Protein AF-A0A2J8N676-F1 (afdb_monomer_lite)

Structure (mmCIF, N/CA/C/O backbone):
data_AF-A0A2J8N676-F1
#
_entry.id   AF-A0A2J8N676-F1
#
loop_
_atom_site.group_PDB
_atom_site.id
_atom_site.type_symbol
_atom_site.label_atom_id
_atom_site.label_alt_id
_atom_site.label_comp_id
_atom_site.label_asym_id
_atom_site.label_entity_id
_atom_site.label_seq_id
_atom_site.pdbx_PDB_ins_code
_atom_site.Cartn_x
_atom_site.Cartn_y
_atom_site.Cartn_z
_atom_site.occupancy
_atom_site.B_iso_or_equiv
_atom_site.auth_seq_id
_atom_site.auth_comp_id
_atom_site.auth_asym_id
_atom_site.auth_atom_id
_atom_site.pdbx_PDB_model_num
ATOM 1 N N . ALA A 1 1 ? 18.022 -8.386 -17.831 1.00 82.94 1 ALA A N 1
ATOM 2 C CA . ALA A 1 1 ? 16.815 -8.716 -18.619 1.00 82.94 1 ALA A CA 1
ATOM 3 C C . ALA A 1 1 ? 15.717 -7.672 -18.421 1.00 82.94 1 ALA A C 1
ATOM 5 O O . ALA A 1 1 ? 15.439 -6.957 -19.366 1.00 82.94 1 ALA A O 1
ATOM 6 N N . LEU A 1 2 ? 15.169 -7.506 -17.208 1.00 91.88 2 LEU A N 1
ATOM 7 C CA . LEU A 1 2 ? 14.083 -6.546 -16.941 1.00 91.88 2 LEU A CA 1
ATOM 8 C C . LEU A 1 2 ? 14.395 -5.097 -17.361 1.00 91.88 2 LEU A C 1
ATOM 10 O O . LEU A 1 2 ? 13.587 -4.481 -18.038 1.00 91.88 2 LEU A O 1
ATOM 14 N N . ILE A 1 3 ? 15.567 -4.570 -16.994 1.00 91.25 3 ILE A N 1
ATOM 15 C CA . ILE A 1 3 ? 15.961 -3.195 -17.353 1.00 91.25 3 ILE A CA 1
ATOM 16 C C . ILE A 1 3 ? 15.970 -3.001 -18.877 1.00 91.25 3 ILE A C 1
ATOM 18 O O . ILE A 1 3 ? 15.400 -2.029 -19.352 1.00 91.25 3 ILE A O 1
ATOM 22 N N . ARG A 1 4 ? 16.494 -3.979 -19.633 1.00 93.94 4 ARG A N 1
ATOM 23 C CA . ARG A 1 4 ? 16.509 -3.941 -21.105 1.00 93.94 4 ARG A CA 1
ATOM 24 C C . ARG A 1 4 ? 15.099 -3.854 -21.694 1.00 93.94 4 ARG A C 1
ATOM 26 O O . ARG A 1 4 ? 14.859 -3.023 -22.546 1.00 93.94 4 ARG A O 1
ATOM 33 N N . LEU A 1 5 ? 14.137 -4.624 -21.171 1.00 94.56 5 LEU A N 1
ATOM 34 C CA . LEU A 1 5 ? 12.739 -4.534 -21.624 1.00 94.56 5 LEU A CA 1
ATOM 35 C C . LEU A 1 5 ? 12.137 -3.139 -21.409 1.00 94.56 5 LEU A C 1
ATOM 37 O O . LEU A 1 5 ? 11.321 -2.690 -22.206 1.00 94.56 5 LEU A O 1
ATOM 41 N N . ILE A 1 6 ? 12.517 -2.458 -20.327 1.00 93.38 6 ILE A N 1
ATOM 42 C CA . ILE A 1 6 ? 12.057 -1.093 -20.057 1.00 93.38 6 ILE A CA 1
ATOM 43 C C . ILE A 1 6 ? 12.738 -0.103 -21.013 1.00 93.38 6 ILE A C 1
ATOM 45 O O . ILE A 1 6 ? 12.069 0.788 -21.529 1.00 93.38 6 ILE A O 1
ATOM 49 N N . GLU A 1 7 ? 14.039 -0.269 -21.260 1.00 91.81 7 GLU A N 1
ATOM 50 C CA . GLU A 1 7 ? 14.812 0.536 -22.219 1.00 91.81 7 GLU A CA 1
ATOM 51 C C . GLU A 1 7 ? 14.291 0.376 -23.656 1.00 91.81 7 GLU A C 1
ATOM 53 O O . GLU A 1 7 ? 14.204 1.364 -24.380 1.00 91.81 7 GLU A O 1
ATOM 58 N N . ASP A 1 8 ? 13.828 -0.822 -24.020 1.00 94.62 8 ASP A N 1
ATOM 59 C CA . ASP A 1 8 ? 13.195 -1.136 -25.308 1.00 94.62 8 ASP A CA 1
ATOM 60 C C . ASP A 1 8 ? 11.739 -0.620 -25.415 1.00 94.62 8 ASP A C 1
ATOM 62 O O . ASP A 1 8 ? 11.031 -0.929 -26.372 1.00 94.62 8 ASP A O 1
ATOM 66 N N . GLY A 1 9 ? 11.243 0.130 -24.422 1.00 92.56 9 GLY A N 1
ATOM 67 C CA . GLY A 1 9 ? 9.887 0.697 -24.418 1.00 92.56 9 GLY A CA 1
ATOM 68 C C . GLY A 1 9 ? 8.769 -0.293 -24.069 1.00 92.56 9 GLY A C 1
ATOM 69 O O . GLY A 1 9 ? 7.591 0.054 -24.128 1.00 92.56 9 GLY A O 1
ATOM 70 N N . ARG A 1 10 ? 9.107 -1.515 -23.644 1.00 95.62 10 ARG A N 1
ATOM 71 C CA . ARG A 1 10 ? 8.150 -2.595 -23.336 1.00 95.62 10 ARG A CA 1
ATOM 72 C C . ARG A 1 10 ? 7.761 -2.670 -21.859 1.00 95.62 10 ARG A C 1
ATOM 74 O O . ARG A 1 10 ? 7.198 -3.663 -21.398 1.00 95.62 10 ARG A O 1
ATOM 81 N N . GLY A 1 11 ? 8.037 -1.632 -21.073 1.00 95.69 11 GLY A N 1
ATOM 82 C CA . GLY A 1 11 ? 7.776 -1.661 -19.632 1.00 95.69 11 GLY A CA 1
ATOM 83 C C . GLY A 1 11 ? 6.286 -1.760 -19.266 1.00 95.69 11 GLY A C 1
ATOM 84 O O . GLY A 1 11 ? 5.948 -2.368 -18.252 1.00 95.69 11 GLY A O 1
ATOM 85 N N . CYS A 1 12 ? 5.367 -1.271 -20.107 1.00 95.69 12 CYS A N 1
ATOM 86 C CA . CYS A 1 12 ? 3.930 -1.477 -19.890 1.00 95.69 12 CYS A CA 1
ATOM 87 C C . CYS A 1 12 ? 3.515 -2.954 -20.021 1.00 95.69 12 CYS A C 1
ATOM 89 O O . CYS A 1 12 ? 2.699 -3.414 -19.223 1.00 95.69 12 CYS A O 1
ATOM 91 N N . GLU A 1 13 ? 4.098 -3.705 -20.964 1.00 96.75 13 GLU A N 1
ATOM 92 C CA . GLU A 1 13 ? 3.869 -5.154 -21.099 1.00 96.75 13 GLU A CA 1
ATOM 93 C C . GLU A 1 13 ? 4.334 -5.890 -19.841 1.00 96.75 13 GLU A C 1
ATOM 95 O O . GLU A 1 13 ? 3.609 -6.719 -19.299 1.00 96.75 13 GLU A O 1
ATOM 100 N N . VAL A 1 14 ? 5.502 -5.510 -19.310 1.00 97.06 14 VAL A N 1
ATOM 101 C CA . VAL A 1 14 ? 6.016 -6.059 -18.048 1.00 97.06 14 VAL A CA 1
ATOM 102 C C . VAL A 1 14 ? 5.022 -5.848 -16.903 1.00 97.06 14 VAL A C 1
ATOM 104 O O . VAL A 1 14 ? 4.793 -6.761 -16.111 1.00 97.06 14 VAL A O 1
ATOM 107 N N . ILE A 1 15 ? 4.413 -4.661 -16.798 1.00 97.44 15 ILE A N 1
ATOM 108 C CA . ILE A 1 15 ? 3.406 -4.393 -15.761 1.00 97.44 15 ILE A CA 1
ATOM 109 C C . ILE A 1 15 ? 2.154 -5.256 -15.947 1.00 97.44 15 ILE A C 1
ATOM 111 O O . ILE A 1 15 ? 1.609 -5.734 -14.951 1.00 97.44 15 ILE A O 1
ATOM 115 N N . GLN A 1 16 ? 1.700 -5.475 -17.184 1.00 96.69 16 GLN A N 1
ATOM 116 C CA . GLN A 1 16 ? 0.561 -6.362 -17.442 1.00 96.69 16 GLN A CA 1
ATOM 117 C C . GLN A 1 16 ? 0.866 -7.804 -17.035 1.00 96.69 16 GLN A C 1
ATOM 119 O O . GLN A 1 16 ? 0.055 -8.422 -16.347 1.00 96.69 16 GLN A O 1
ATOM 124 N N . GLU A 1 17 ? 2.062 -8.297 -17.352 1.00 96.06 17 GLU A N 1
ATOM 125 C CA . GLU A 1 17 ? 2.491 -9.642 -16.965 1.00 96.06 17 GLU A CA 1
ATOM 126 C C . GLU A 1 17 ? 2.552 -9.793 -15.437 1.00 96.06 17 GLU A C 1
ATOM 128 O O . GLU A 1 17 ? 2.024 -10.749 -14.868 1.00 96.06 17 GLU A O 1
ATOM 133 N N . ILE A 1 18 ? 3.115 -8.793 -14.744 1.00 96.19 18 ILE A N 1
ATOM 134 C CA . ILE A 1 18 ? 3.141 -8.735 -13.275 1.00 96.19 18 ILE A CA 1
ATOM 135 C C . ILE A 1 18 ? 1.721 -8.811 -12.696 1.00 96.19 18 ILE A C 1
ATOM 137 O O . ILE A 1 18 ? 1.490 -9.539 -11.725 1.00 96.19 18 ILE A O 1
ATOM 141 N N . LYS A 1 19 ? 0.766 -8.072 -13.274 1.00 95.75 19 LYS A N 1
ATOM 142 C CA . LYS A 1 19 ? -0.633 -8.080 -12.830 1.00 95.75 19 LYS A CA 1
ATOM 143 C C . LYS A 1 19 ? -1.286 -9.444 -13.036 1.00 95.75 19 LYS A C 1
ATOM 145 O O . LYS A 1 19 ? -1.847 -9.969 -12.074 1.00 95.75 19 LYS A O 1
ATOM 150 N N . SER A 1 20 ? -1.171 -10.019 -14.235 1.00 95.12 20 SER A N 1
ATOM 151 C CA . SER A 1 20 ? -1.709 -11.349 -14.563 1.00 95.12 20 SER A CA 1
ATOM 152 C C . SER A 1 20 ? -1.174 -12.402 -13.589 1.00 95.12 20 SER A C 1
ATOM 154 O O . SER A 1 20 ? -1.954 -13.061 -12.904 1.00 95.12 20 SER A O 1
ATOM 156 N N . PHE A 1 21 ? 0.145 -12.461 -13.380 1.00 93.75 21 PHE A N 1
ATOM 157 C CA . PHE A 1 21 ? 0.756 -13.420 -12.453 1.00 93.75 21 PHE A CA 1
ATOM 158 C C . PHE A 1 21 ? 0.306 -13.231 -11.000 1.00 93.75 21 PHE A C 1
ATOM 160 O O . PHE A 1 21 ? 0.150 -14.212 -10.264 1.00 93.75 21 PHE A O 1
ATOM 167 N N . SER A 1 22 ? 0.093 -11.984 -10.570 1.00 93.06 22 SER A N 1
ATOM 168 C CA . SER A 1 22 ? -0.396 -11.685 -9.222 1.00 93.06 22 SER A CA 1
ATOM 169 C C . SER A 1 22 ? -1.835 -12.148 -9.010 1.00 93.06 22 SER A C 1
ATOM 171 O O . SER A 1 22 ? -2.143 -12.750 -7.975 1.00 93.06 22 SER A O 1
ATOM 173 N N . GLN A 1 23 ? -2.701 -11.888 -9.990 1.00 90.62 23 GLN A N 1
ATOM 174 C CA . GLN A 1 23 ? -4.127 -12.206 -9.939 1.00 90.62 23 GLN A CA 1
ATOM 175 C C . GLN A 1 23 ? -4.377 -13.710 -10.091 1.00 90.62 23 GLN A C 1
ATOM 177 O O . GLN A 1 23 ? -5.135 -14.276 -9.307 1.00 90.62 23 GLN A O 1
ATOM 182 N N . GLU A 1 24 ? -3.678 -14.363 -11.020 1.00 92.44 24 GLU A N 1
ATOM 183 C CA . GLU A 1 24 ? -3.776 -15.807 -11.278 1.00 92.44 24 GLU A CA 1
ATOM 184 C C . GLU A 1 24 ? -3.069 -16.653 -10.206 1.00 92.44 24 GLU A C 1
ATOM 186 O O . GLU A 1 24 ? -3.270 -17.861 -10.134 1.00 92.44 24 GLU A O 1
ATOM 191 N N . GLY A 1 25 ? -2.224 -16.046 -9.363 1.00 87.62 25 GLY A N 1
ATOM 192 C CA . GLY A 1 25 ? -1.529 -16.761 -8.290 1.00 87.62 25 GLY A CA 1
ATOM 193 C C . GLY A 1 25 ? -0.468 -17.749 -8.785 1.00 87.62 25 GLY A C 1
ATOM 194 O O . GLY A 1 25 ? -0.111 -18.676 -8.065 1.00 87.62 25 GLY A O 1
ATOM 195 N N . ARG A 1 26 ? 0.072 -17.541 -9.992 1.00 85.44 26 ARG A N 1
ATOM 196 C CA . ARG A 1 26 ? 1.037 -18.446 -10.653 1.00 85.44 26 ARG A CA 1
ATOM 197 C C . ARG A 1 26 ? 2.436 -18.448 -10.037 1.00 85.44 26 ARG A C 1
ATOM 199 O O . ARG A 1 26 ? 3.293 -19.233 -10.432 1.00 85.44 26 ARG A O 1
ATOM 206 N N . THR A 1 27 ? 2.695 -17.558 -9.084 1.00 85.00 27 THR A N 1
ATOM 207 C CA . THR A 1 27 ? 4.002 -17.405 -8.439 1.00 85.00 27 THR A CA 1
ATOM 208 C C . THR A 1 27 ? 4.059 -18.149 -7.107 1.00 85.00 27 THR A C 1
ATOM 210 O O . THR A 1 27 ? 3.258 -17.870 -6.215 1.00 85.00 27 THR A O 1
ATOM 213 N N . THR A 1 28 ? 5.077 -18.990 -6.915 1.00 87.00 28 THR A N 1
ATOM 214 C CA . THR A 1 28 ? 5.359 -19.657 -5.627 1.00 87.00 28 THR A CA 1
ATOM 215 C C . THR A 1 28 ? 5.795 -18.680 -4.529 1.00 87.00 28 THR A C 1
ATOM 217 O O . THR A 1 28 ? 5.550 -18.920 -3.349 1.00 87.00 28 THR A O 1
ATOM 220 N N . LYS A 1 29 ? 6.422 -17.562 -4.915 1.00 91.00 29 LYS A N 1
ATOM 221 C CA . LYS A 1 29 ? 6.888 -16.476 -4.041 1.00 91.00 29 LYS A CA 1
ATOM 222 C C . LYS A 1 29 ? 6.541 -15.120 -4.647 1.00 91.00 29 LYS A C 1
ATOM 224 O O . LYS A 1 29 ? 6.617 -14.949 -5.861 1.00 91.00 29 LYS A O 1
ATOM 229 N N . GLN A 1 30 ? 6.162 -14.159 -3.809 1.00 93.19 30 GLN A N 1
ATOM 230 C CA . GLN A 1 30 ? 5.696 -12.839 -4.261 1.00 93.19 30 GLN A CA 1
ATOM 231 C C . GLN A 1 30 ? 6.858 -11.848 -4.434 1.00 93.19 30 GLN A C 1
ATOM 233 O O . GLN A 1 30 ? 6.754 -10.883 -5.185 1.00 93.19 30 GLN A O 1
ATOM 238 N N . GLU A 1 31 ? 7.984 -12.083 -3.766 1.00 94.81 31 GLU A N 1
ATOM 239 C CA . GLU A 1 31 ? 9.136 -11.186 -3.709 1.00 94.81 31 GLU A CA 1
ATOM 240 C C . GLU A 1 31 ? 9.712 -10.837 -5.093 1.00 94.81 31 GLU A C 1
ATOM 242 O O . GLU A 1 31 ? 9.909 -9.647 -5.338 1.00 94.81 31 GLU A O 1
ATOM 247 N N . PRO A 1 32 ? 9.917 -11.783 -6.038 1.00 95.19 32 PRO A N 1
ATOM 248 C CA . PRO A 1 32 ? 10.444 -11.443 -7.363 1.00 95.19 32 PRO A CA 1
ATOM 249 C C . PRO A 1 32 ? 9.527 -10.495 -8.145 1.00 95.19 32 PRO A C 1
ATOM 251 O O . PRO A 1 32 ? 9.991 -9.558 -8.793 1.00 95.19 32 PRO A O 1
ATOM 254 N N . MET A 1 33 ? 8.213 -10.702 -8.037 1.00 95.56 33 MET A N 1
ATOM 255 C CA . MET A 1 33 ? 7.201 -9.855 -8.665 1.00 95.56 33 MET A CA 1
ATOM 256 C C . MET A 1 33 ? 7.207 -8.447 -8.055 1.00 95.56 33 MET A C 1
ATOM 258 O O . MET A 1 33 ? 7.205 -7.451 -8.778 1.00 95.56 33 MET A O 1
ATOM 262 N N . LEU A 1 34 ? 7.262 -8.351 -6.724 1.00 97.19 34 LEU A N 1
ATOM 263 C CA . LEU A 1 34 ? 7.308 -7.069 -6.014 1.00 97.19 34 LEU A CA 1
ATOM 264 C C . LEU A 1 34 ? 8.606 -6.305 -6.298 1.00 97.19 34 LEU A C 1
ATOM 266 O O . LEU A 1 34 ? 8.580 -5.079 -6.417 1.00 97.19 34 LEU A O 1
ATOM 270 N N . PHE A 1 35 ? 9.725 -7.014 -6.454 1.00 96.62 35 PHE A N 1
ATOM 271 C CA . PHE A 1 35 ? 11.000 -6.433 -6.862 1.00 96.62 35 PHE A CA 1
ATOM 272 C C . PHE A 1 35 ? 10.936 -5.879 -8.292 1.00 96.62 35 PHE A C 1
ATOM 274 O O . PHE A 1 35 ? 11.323 -4.734 -8.530 1.00 96.62 35 PHE A O 1
ATOM 281 N N . ALA A 1 36 ? 10.367 -6.639 -9.235 1.00 96.75 36 ALA A N 1
ATOM 282 C CA . ALA A 1 36 ? 10.169 -6.178 -10.608 1.00 96.75 36 ALA A CA 1
ATOM 283 C C . ALA A 1 36 ? 9.264 -4.934 -10.671 1.00 96.75 36 ALA A C 1
ATOM 285 O O . ALA A 1 36 ? 9.599 -3.953 -11.342 1.00 96.75 36 ALA A O 1
ATOM 286 N N . LEU A 1 37 ? 8.169 -4.921 -9.902 1.00 97.31 37 LEU A N 1
ATOM 287 C CA . LEU A 1 37 ? 7.292 -3.756 -9.768 1.00 97.31 37 LEU A CA 1
ATOM 288 C C . LEU A 1 37 ? 8.041 -2.544 -9.182 1.00 97.31 37 LEU A C 1
ATOM 290 O O . LEU A 1 37 ? 7.854 -1.413 -9.637 1.00 97.31 37 LEU A O 1
ATOM 294 N N . ALA A 1 38 ? 8.919 -2.761 -8.196 1.00 96.62 38 ALA A N 1
ATOM 295 C CA . ALA A 1 38 ? 9.730 -1.705 -7.591 1.00 96.62 38 ALA A CA 1
ATOM 296 C C . ALA A 1 38 ? 10.703 -1.069 -8.596 1.00 96.62 38 ALA A C 1
ATOM 298 O O . ALA A 1 38 ? 10.812 0.163 -8.612 1.00 96.62 38 ALA A O 1
ATOM 299 N N . ILE A 1 39 ? 11.335 -1.867 -9.464 1.00 95.50 39 ILE A N 1
ATOM 300 C CA . ILE A 1 39 ? 12.180 -1.379 -10.568 1.00 95.50 39 ILE A CA 1
ATOM 301 C C . ILE A 1 39 ? 11.348 -0.548 -11.551 1.00 95.50 39 ILE A C 1
ATOM 303 O O . ILE A 1 39 ? 11.690 0.602 -11.827 1.00 95.50 39 ILE A O 1
ATOM 307 N N . CYS A 1 40 ? 10.209 -1.075 -12.012 1.00 95.94 40 CYS A N 1
ATOM 308 C CA . CYS A 1 40 ? 9.332 -0.371 -12.955 1.00 95.94 40 CYS A CA 1
ATOM 309 C C . CYS A 1 40 ? 8.792 0.950 -12.378 1.00 95.94 40 CYS A C 1
ATOM 311 O O . CYS A 1 40 ? 8.626 1.935 -13.087 1.00 95.94 40 CYS A O 1
ATOM 313 N N . SER A 1 41 ? 8.571 1.030 -11.064 1.00 95.06 41 SER A N 1
ATOM 314 C CA . SER A 1 41 ? 8.139 2.277 -10.412 1.00 95.06 41 SER A CA 1
ATOM 315 C C . SER A 1 41 ? 9.243 3.347 -10.290 1.00 95.06 41 SER A C 1
ATOM 317 O O . SER A 1 41 ? 8.967 4.468 -9.853 1.00 95.06 41 SER A O 1
ATOM 319 N N . GLN A 1 42 ? 10.495 3.009 -10.616 1.00 91.56 42 GLN A N 1
ATOM 320 C CA . GLN A 1 42 ? 11.680 3.871 -10.491 1.00 91.56 42 GLN A CA 1
ATOM 321 C C . GLN A 1 42 ? 12.395 4.121 -11.824 1.00 91.56 42 GLN A C 1
ATOM 323 O O . GLN A 1 42 ? 13.375 4.860 -11.848 1.00 91.56 42 GLN A O 1
ATOM 328 N N . CYS A 1 43 ? 11.903 3.566 -12.934 1.00 90.50 43 CYS A N 1
ATOM 329 C CA . CYS A 1 43 ? 12.508 3.762 -14.248 1.00 90.50 43 CYS A CA 1
ATOM 330 C C . CYS A 1 43 ? 12.362 5.201 -14.768 1.00 90.50 43 CYS A C 1
ATOM 332 O O . CYS A 1 43 ? 11.584 6.004 -14.246 1.00 90.50 43 CYS A O 1
ATOM 334 N N . SER A 1 44 ? 13.116 5.542 -15.810 1.00 88.62 44 SER A N 1
ATOM 335 C CA . SER A 1 44 ? 13.026 6.833 -16.500 1.00 88.62 44 SER A CA 1
ATOM 336 C C . SER A 1 44 ? 11.716 6.982 -17.279 1.00 88.62 44 SER A C 1
ATOM 338 O O . SER A 1 44 ? 11.117 8.055 -17.234 1.00 88.62 44 SER A O 1
ATOM 340 N N . ASP A 1 45 ? 11.233 5.906 -17.909 1.00 92.12 45 ASP A N 1
ATOM 341 C CA . ASP A 1 45 ? 9.992 5.924 -18.685 1.00 92.12 45 ASP A CA 1
ATOM 342 C C . ASP A 1 45 ? 8.766 6.265 -17.818 1.00 92.12 45 ASP A C 1
ATOM 344 O O . ASP A 1 45 ? 8.455 5.614 -16.814 1.00 92.12 45 ASP A O 1
ATOM 348 N N . ILE A 1 46 ? 8.060 7.321 -18.225 1.00 93.38 46 ILE A N 1
ATOM 349 C CA . ILE A 1 46 ? 6.902 7.867 -17.520 1.00 93.38 46 ILE A CA 1
ATOM 350 C C . ILE A 1 46 ? 5.709 6.920 -17.642 1.00 93.38 46 ILE A C 1
ATOM 352 O O . ILE A 1 46 ? 4.984 6.745 -16.659 1.00 93.38 46 ILE A O 1
ATOM 356 N N . SER A 1 47 ? 5.513 6.301 -18.811 1.00 95.44 47 SER A N 1
ATOM 357 C CA . SER A 1 47 ? 4.351 5.445 -19.066 1.00 95.44 47 SER A CA 1
ATOM 358 C C . SER A 1 47 ? 4.386 4.201 -18.171 1.00 95.44 47 SER A C 1
ATOM 360 O O . SER A 1 47 ? 3.448 3.954 -17.406 1.00 95.44 47 SER A O 1
ATOM 362 N N . THR A 1 48 ? 5.536 3.524 -18.129 1.00 96.12 48 THR A N 1
ATOM 363 C CA . THR A 1 48 ? 5.803 2.381 -17.249 1.00 96.12 48 THR A CA 1
ATOM 364 C C . THR A 1 48 ? 5.685 2.763 -15.781 1.00 96.12 48 THR A C 1
ATOM 366 O O . THR A 1 48 ? 5.023 2.066 -15.013 1.00 96.12 48 THR A O 1
ATOM 369 N N . LYS A 1 49 ? 6.251 3.905 -15.370 1.00 95.00 49 LYS A N 1
ATOM 370 C CA . LYS A 1 49 ? 6.168 4.374 -13.980 1.00 95.00 49 LYS A CA 1
ATOM 371 C C . LYS A 1 49 ? 4.723 4.612 -13.539 1.00 95.00 49 LYS A C 1
ATOM 373 O O . LYS A 1 49 ? 4.341 4.215 -12.437 1.00 95.00 49 LYS A O 1
ATOM 378 N N . GLN A 1 50 ? 3.912 5.253 -14.379 1.00 95.44 50 GLN A N 1
ATOM 379 C CA . GLN A 1 50 ? 2.494 5.482 -14.093 1.00 95.44 50 GLN A CA 1
ATOM 380 C C . GLN A 1 50 ? 1.714 4.166 -14.023 1.00 95.44 50 GLN A C 1
ATOM 382 O O . GLN A 1 50 ? 0.921 3.985 -13.096 1.00 95.44 50 GLN A O 1
ATOM 387 N N . ALA A 1 51 ? 1.957 3.242 -14.958 1.00 96.94 51 ALA A N 1
ATOM 388 C CA . ALA A 1 51 ? 1.345 1.916 -14.953 1.00 96.94 51 ALA A CA 1
ATOM 389 C C . ALA A 1 51 ? 1.722 1.126 -13.688 1.00 96.94 51 ALA A C 1
ATOM 391 O O . ALA A 1 51 ? 0.847 0.566 -13.029 1.00 96.94 51 ALA A O 1
ATOM 392 N N . ALA A 1 52 ? 2.996 1.166 -13.288 1.00 97.25 52 ALA A N 1
ATOM 393 C CA . ALA A 1 52 ? 3.494 0.515 -12.082 1.00 97.25 52 ALA A CA 1
ATOM 394 C C . ALA A 1 52 ? 2.776 1.021 -10.825 1.00 97.25 52 ALA A C 1
ATOM 396 O O . ALA A 1 52 ? 2.318 0.220 -10.016 1.00 97.25 52 ALA A O 1
ATOM 397 N N . PHE A 1 53 ? 2.631 2.343 -10.665 1.00 96.94 53 PHE A N 1
ATOM 398 C CA . PHE A 1 53 ? 1.939 2.908 -9.503 1.00 96.94 53 PHE A CA 1
ATOM 399 C C . PHE A 1 53 ? 0.442 2.593 -9.482 1.00 96.94 53 PHE A C 1
ATOM 401 O O . PHE A 1 53 ? -0.091 2.346 -8.403 1.00 96.94 53 PHE A O 1
ATOM 408 N N . LYS A 1 54 ? -0.224 2.550 -10.643 1.00 95.81 54 LYS A N 1
ATOM 409 C CA . LYS A 1 54 ? -1.628 2.116 -10.741 1.00 95.81 54 LYS A CA 1
ATOM 410 C C . LYS A 1 54 ? -1.801 0.647 -10.347 1.00 95.81 54 LYS A C 1
ATOM 412 O O . LYS A 1 54 ? -2.764 0.311 -9.676 1.00 95.81 54 LYS A O 1
ATOM 417 N N . ALA A 1 55 ? -0.842 -0.210 -10.694 1.00 96.69 55 ALA A N 1
ATOM 418 C CA . ALA A 1 55 ? -0.884 -1.634 -10.369 1.00 96.69 55 ALA A CA 1
ATOM 419 C C . ALA A 1 55 ? -0.635 -1.947 -8.878 1.00 96.69 55 ALA A C 1
ATOM 421 O O . ALA A 1 55 ? -0.841 -3.085 -8.457 1.00 96.69 55 ALA A O 1
ATOM 422 N N . VAL A 1 56 ? -0.192 -0.979 -8.060 1.00 96.62 56 VAL A N 1
ATOM 423 C CA . VAL A 1 56 ? 0.173 -1.226 -6.651 1.00 96.62 56 VAL A CA 1
ATOM 424 C C . VAL A 1 56 ? -0.994 -1.792 -5.844 1.00 96.62 56 VAL A C 1
ATOM 426 O O . VAL A 1 56 ? -0.780 -2.741 -5.093 1.00 96.62 56 VAL A O 1
ATOM 429 N N . SER A 1 57 ? -2.212 -1.257 -5.971 1.00 93.19 57 SER A N 1
ATOM 430 C CA . SER A 1 57 ? -3.360 -1.741 -5.187 1.00 93.19 57 SER A CA 1
ATOM 431 C C . SER A 1 57 ? -3.818 -3.142 -5.585 1.00 93.19 57 SER A C 1
ATOM 433 O O . SER A 1 57 ? -4.226 -3.923 -4.720 1.00 93.19 57 SER A O 1
ATOM 435 N N . GLU A 1 58 ? -3.664 -3.487 -6.862 1.00 93.44 58 GLU A N 1
ATOM 436 C CA . GLU A 1 58 ? -3.989 -4.802 -7.414 1.00 93.44 58 GLU A CA 1
ATOM 437 C C . GLU A 1 58 ? -2.949 -5.861 -7.012 1.00 93.44 58 GLU A C 1
ATOM 439 O O . GLU A 1 58 ? -3.305 -6.958 -6.582 1.00 93.44 58 GLU A O 1
ATOM 444 N N . VAL A 1 59 ? -1.658 -5.523 -7.092 1.00 96.00 59 VAL A N 1
ATOM 445 C CA . VAL A 1 59 ? -0.548 -6.449 -6.814 1.00 96.00 59 VAL A CA 1
ATOM 446 C C . VAL A 1 59 ? -0.295 -6.600 -5.308 1.00 96.00 59 VAL A C 1
ATOM 448 O O . VAL A 1 59 ? -0.153 -7.708 -4.772 1.00 96.00 59 VAL A O 1
ATOM 451 N N . CYS A 1 60 ? -0.272 -5.489 -4.569 1.00 96.38 60 CYS A N 1
ATOM 452 C CA . CYS A 1 60 ? -0.004 -5.487 -3.132 1.00 96.38 60 CYS A CA 1
ATOM 453 C C . CYS A 1 60 ? -1.274 -5.801 -2.329 1.00 96.38 60 CYS A C 1
ATOM 455 O O . CYS A 1 60 ? -1.768 -4.975 -1.575 1.00 96.38 60 CYS A O 1
ATOM 457 N N . ARG A 1 61 ? -1.828 -7.007 -2.455 1.00 93.69 61 ARG A N 1
ATOM 458 C CA . ARG A 1 61 ? -3.123 -7.373 -1.842 1.00 93.69 61 ARG A CA 1
ATOM 459 C C . ARG A 1 61 ? -3.172 -7.229 -0.311 1.00 93.69 61 ARG A C 1
ATOM 461 O O . ARG A 1 61 ? -4.201 -6.814 0.226 1.00 93.69 61 ARG A O 1
ATOM 468 N N . ILE A 1 62 ? -2.064 -7.538 0.371 1.00 94.94 62 ILE A N 1
ATOM 469 C CA . ILE A 1 62 ? -1.921 -7.529 1.838 1.00 94.94 62 ILE A CA 1
ATOM 470 C C . ILE A 1 62 ? -0.780 -6.602 2.302 1.00 94.94 62 ILE A C 1
ATOM 472 O O . ILE A 1 62 ? 0.122 -6.316 1.508 1.00 94.94 62 ILE A O 1
ATOM 476 N N . PRO A 1 63 ? -0.745 -6.189 3.589 1.00 96.69 63 PRO A N 1
ATOM 477 C CA . PRO A 1 63 ? 0.307 -5.314 4.114 1.00 96.69 63 PRO A CA 1
ATOM 478 C C . PRO A 1 63 ? 1.729 -5.828 3.889 1.00 96.69 63 PRO A C 1
ATOM 480 O O . PRO A 1 63 ? 2.604 -5.047 3.537 1.00 96.69 63 PRO A O 1
ATOM 483 N N . THR A 1 64 ? 1.970 -7.139 4.014 1.00 96.50 64 THR A N 1
ATOM 484 C CA . THR A 1 64 ? 3.298 -7.729 3.772 1.00 96.50 64 THR A CA 1
ATOM 485 C C . THR A 1 64 ? 3.825 -7.413 2.372 1.00 96.50 64 THR A C 1
ATOM 487 O O . THR A 1 64 ? 5.000 -7.084 2.230 1.00 96.50 64 THR A O 1
ATOM 490 N N . HIS A 1 65 ? 2.971 -7.461 1.343 1.00 96.94 65 HIS A N 1
ATOM 491 C CA . HIS A 1 65 ? 3.381 -7.151 -0.029 1.00 96.94 65 HIS A CA 1
ATOM 492 C C . HIS A 1 65 ? 3.728 -5.672 -0.166 1.00 96.94 65 HIS A C 1
ATOM 494 O O . HIS A 1 65 ? 4.769 -5.335 -0.723 1.00 96.94 65 HIS A O 1
ATOM 500 N N . LEU A 1 66 ? 2.891 -4.799 0.407 1.00 97.38 66 LEU A N 1
ATOM 501 C CA . LEU A 1 66 ? 3.129 -3.361 0.404 1.00 97.38 66 LEU A CA 1
ATOM 502 C C . LEU A 1 66 ? 4.451 -3.024 1.106 1.00 97.38 66 LEU A C 1
ATOM 504 O O . LEU A 1 66 ? 5.287 -2.339 0.531 1.00 97.38 66 LEU A O 1
ATOM 508 N N . PHE A 1 67 ? 4.684 -3.549 2.311 1.00 98.06 67 PHE A N 1
ATOM 509 C CA . PHE A 1 67 ? 5.928 -3.335 3.054 1.00 98.06 67 PHE A CA 1
ATOM 510 C C . PHE A 1 67 ? 7.155 -3.857 2.302 1.00 98.06 67 PHE A C 1
ATOM 512 O O . PHE A 1 67 ? 8.176 -3.178 2.249 1.00 98.06 67 PHE A O 1
ATOM 519 N N . THR A 1 68 ? 7.045 -5.023 1.664 1.00 97.88 68 THR A N 1
ATOM 520 C CA . THR A 1 68 ? 8.121 -5.594 0.842 1.00 97.88 68 THR A CA 1
ATOM 521 C C . THR A 1 68 ? 8.419 -4.728 -0.381 1.00 97.88 68 THR A C 1
ATOM 523 O O . THR A 1 68 ? 9.579 -4.443 -0.662 1.00 97.88 68 THR A O 1
ATOM 526 N N . PHE A 1 69 ? 7.389 -4.234 -1.070 1.00 97.62 69 PHE A N 1
ATOM 527 C CA . PHE A 1 69 ? 7.542 -3.299 -2.185 1.00 97.62 69 PHE A CA 1
ATOM 528 C C . PHE A 1 69 ? 8.239 -2.002 -1.754 1.00 97.62 69 PHE A C 1
ATOM 530 O O . PHE A 1 69 ? 9.171 -1.556 -2.421 1.00 97.62 69 PHE A O 1
ATOM 537 N N . ILE A 1 70 ? 7.840 -1.411 -0.621 1.00 97.19 70 ILE A N 1
ATOM 538 C CA . ILE A 1 70 ? 8.503 -0.212 -0.085 1.00 97.19 70 ILE A CA 1
ATOM 539 C C . ILE A 1 70 ? 9.960 -0.506 0.285 1.00 97.19 70 ILE A C 1
ATOM 541 O O . ILE A 1 70 ? 10.833 0.310 -0.015 1.00 97.19 70 ILE A O 1
ATOM 545 N N . GLN A 1 71 ? 10.237 -1.671 0.873 1.00 96.94 71 GLN A N 1
ATOM 546 C CA . GLN A 1 71 ? 11.598 -2.088 1.193 1.00 96.94 71 GLN A CA 1
ATOM 547 C C . GLN A 1 71 ? 12.461 -2.207 -0.071 1.00 96.94 71 GLN A C 1
ATOM 549 O O . GLN A 1 71 ? 13.510 -1.575 -0.138 1.00 96.94 71 GLN A O 1
ATOM 554 N N . PHE A 1 72 ? 11.983 -2.873 -1.125 1.00 96.62 72 PHE A N 1
ATOM 555 C CA . PHE A 1 72 ? 12.719 -2.937 -2.392 1.00 96.62 72 PHE A CA 1
ATOM 556 C C . PHE A 1 72 ? 12.947 -1.565 -3.023 1.00 96.62 72 PHE A C 1
ATOM 558 O O . PHE A 1 72 ? 14.019 -1.303 -3.562 1.00 96.62 72 PHE A O 1
ATOM 565 N N . LYS A 1 73 ? 11.977 -0.648 -2.931 1.00 95.00 73 LYS A N 1
ATOM 566 C CA . LYS A 1 73 ? 12.188 0.732 -3.389 1.00 95.00 73 LYS A CA 1
ATOM 567 C C . LYS A 1 73 ? 13.280 1.448 -2.598 1.00 95.00 73 LYS A C 1
ATOM 569 O O . LYS A 1 73 ? 14.039 2.210 -3.189 1.00 95.00 73 LYS A O 1
ATOM 574 N N . LYS A 1 74 ? 13.364 1.211 -1.287 1.00 93.94 74 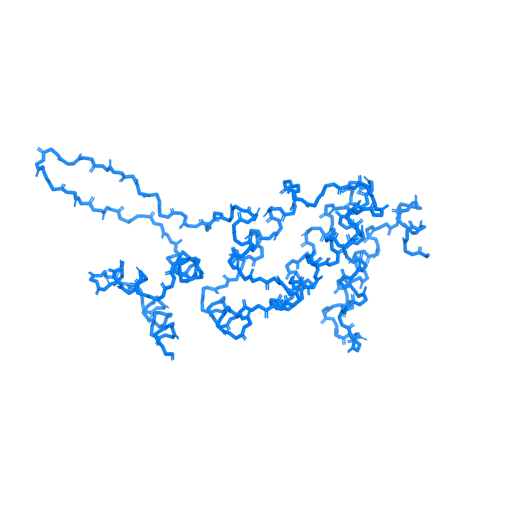LYS A N 1
ATOM 575 C CA . LYS A 1 74 ? 14.431 1.758 -0.440 1.00 93.94 74 LYS A CA 1
ATOM 576 C C . LYS A 1 74 ? 15.793 1.223 -0.870 1.00 93.94 74 LYS A C 1
ATOM 578 O O . LYS A 1 74 ? 16.704 2.026 -1.041 1.00 93.94 74 LYS A O 1
ATOM 583 N N . ASP A 1 75 ? 15.898 -0.080 -1.100 1.00 93.56 75 ASP A N 1
ATOM 584 C CA . ASP A 1 75 ? 17.159 -0.735 -1.466 1.00 93.56 75 ASP A CA 1
ATOM 585 C C . ASP A 1 75 ? 17.638 -0.318 -2.867 1.00 93.56 75 ASP A C 1
ATOM 587 O O . ASP A 1 75 ? 18.825 -0.116 -3.105 1.00 93.56 75 ASP A O 1
ATOM 591 N N . LEU A 1 76 ? 16.706 -0.088 -3.794 1.00 92.06 76 LEU A N 1
ATOM 592 C CA . LEU A 1 76 ? 17.015 0.360 -5.155 1.00 92.06 76 LEU A CA 1
ATOM 593 C C . LEU A 1 76 ? 17.409 1.842 -5.250 1.00 92.06 76 LEU A C 1
ATOM 595 O O . LEU A 1 76 ? 18.008 2.238 -6.252 1.00 92.06 76 LEU A O 1
ATOM 599 N N . LYS A 1 77 ? 17.108 2.655 -4.229 1.00 89.94 77 LYS A N 1
ATOM 600 C CA . LYS A 1 77 ? 17.298 4.115 -4.231 1.00 89.94 77 LYS A CA 1
ATOM 601 C C . LYS A 1 77 ? 18.719 4.530 -4.630 1.00 89.94 77 LYS A C 1
ATOM 603 O O . LYS A 1 77 ? 18.883 5.434 -5.448 1.00 89.94 77 LYS A O 1
ATOM 608 N N . GLU A 1 78 ? 19.729 3.882 -4.049 1.00 87.06 78 GLU A N 1
ATOM 609 C CA . GLU A 1 78 ? 21.144 4.192 -4.295 1.00 87.06 78 GLU A CA 1
ATOM 610 C C . GLU A 1 78 ? 21.568 3.763 -5.701 1.00 87.06 78 GLU A C 1
ATOM 612 O O . GLU A 1 78 ? 22.100 4.572 -6.461 1.00 87.06 78 GLU A O 1
ATOM 617 N N . SER A 1 79 ? 21.244 2.524 -6.083 1.00 86.94 79 SER A N 1
ATOM 618 C CA . SER A 1 79 ? 21.607 1.961 -7.390 1.00 86.94 79 SER A CA 1
ATOM 619 C C . SER A 1 79 ? 20.983 2.716 -8.572 1.00 86.94 79 SER A C 1
ATOM 621 O O . SER A 1 79 ? 21.657 2.982 -9.563 1.00 86.94 79 SER A O 1
ATOM 623 N N . MET A 1 80 ? 19.712 3.117 -8.455 1.00 86.50 80 MET A N 1
ATOM 624 C CA . MET A 1 80 ? 18.969 3.815 -9.509 1.00 86.50 80 MET A CA 1
ATOM 625 C C . MET A 1 80 ? 19.099 5.343 -9.420 1.00 86.50 80 MET A C 1
ATOM 627 O O . MET A 1 80 ? 18.489 6.048 -10.223 1.00 86.50 80 MET A O 1
ATOM 631 N N . LYS A 1 81 ? 19.854 5.864 -8.437 1.00 84.62 81 LYS A N 1
ATOM 632 C CA . LYS A 1 81 ? 20.080 7.301 -8.188 1.00 84.62 81 LYS A CA 1
ATOM 633 C C . LYS A 1 81 ? 18.792 8.135 -8.239 1.00 84.62 81 LYS A C 1
ATOM 635 O O . LYS A 1 81 ? 18.764 9.230 -8.798 1.00 84.62 81 LYS A O 1
ATOM 640 N N . CYS A 1 82 ? 17.707 7.620 -7.660 1.00 81.75 82 CYS A N 1
ATOM 641 C CA . CYS A 1 82 ? 16.393 8.258 -7.710 1.00 81.75 82 CYS A CA 1
ATOM 642 C C . CYS A 1 82 ? 15.791 8.450 -6.311 1.00 81.75 82 CYS A C 1
ATOM 644 O O . CYS A 1 82 ? 16.096 7.735 -5.359 1.00 81.75 82 CYS A O 1
ATOM 646 N N . GLY A 1 83 ? 14.942 9.469 -6.157 1.00 82.00 83 GLY A N 1
ATOM 647 C CA . GLY A 1 83 ? 14.249 9.731 -4.897 1.00 82.00 83 GLY A CA 1
ATOM 648 C C . GLY A 1 83 ? 13.126 8.721 -4.636 1.00 82.00 83 GLY A C 1
ATOM 649 O O . GLY A 1 83 ? 12.341 8.414 -5.529 1.00 82.00 83 GLY A O 1
ATOM 650 N N . MET A 1 84 ? 12.989 8.258 -3.389 1.00 82.88 84 MET A N 1
ATOM 651 C CA . MET A 1 84 ? 11.944 7.293 -3.017 1.00 82.88 84 MET A CA 1
ATOM 652 C C . MET A 1 84 ? 10.562 7.949 -2.834 1.00 82.88 84 MET A C 1
ATOM 654 O O . MET A 1 84 ? 9.577 7.497 -3.413 1.00 82.88 84 MET A O 1
ATOM 658 N N . TRP A 1 85 ? 10.472 9.040 -2.062 1.00 90.38 85 TRP A N 1
ATOM 659 C CA . TRP A 1 85 ? 9.205 9.656 -1.621 1.00 90.38 85 TRP A CA 1
ATOM 660 C C . TRP A 1 85 ? 8.676 10.758 -2.556 1.00 90.38 85 TRP A C 1
ATOM 662 O O . TRP A 1 85 ? 8.358 11.873 -2.141 1.00 90.38 85 TRP A O 1
ATOM 672 N N . GLY A 1 86 ? 8.553 10.441 -3.846 1.00 91.25 86 GLY A N 1
ATOM 673 C CA . GLY A 1 86 ? 7.920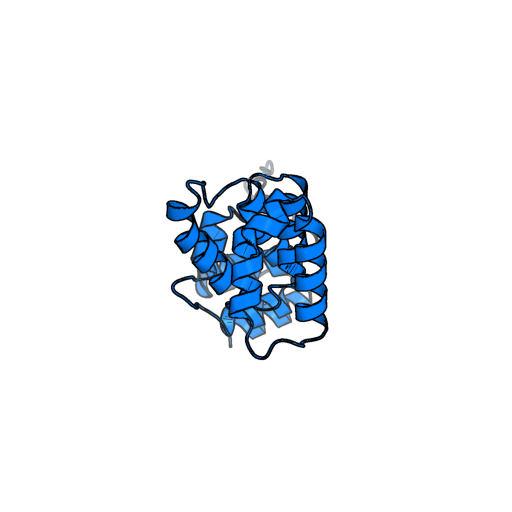 11.326 -4.830 1.00 91.25 86 GLY A CA 1
ATOM 674 C C . GLY A 1 86 ? 6.399 11.461 -4.647 1.00 91.25 86 GLY A C 1
ATOM 675 O O . GLY A 1 86 ? 5.766 10.707 -3.906 1.00 91.25 86 GLY A O 1
ATOM 676 N N . ARG A 1 87 ? 5.776 12.410 -5.366 1.00 92.56 87 ARG A N 1
ATOM 677 C CA . ARG A 1 87 ? 4.307 12.603 -5.363 1.00 92.56 87 ARG A CA 1
ATOM 678 C C . ARG A 1 87 ? 3.556 11.321 -5.754 1.00 92.56 87 ARG A C 1
ATOM 680 O O . ARG A 1 87 ? 2.549 11.001 -5.133 1.00 92.56 87 ARG A O 1
ATOM 687 N N . ALA A 1 88 ? 4.077 10.578 -6.731 1.00 93.50 88 ALA A N 1
ATOM 688 C CA . ALA A 1 88 ? 3.462 9.347 -7.219 1.00 93.50 88 ALA A CA 1
ATOM 689 C C . ALA A 1 88 ? 3.434 8.229 -6.160 1.00 93.50 88 ALA A C 1
ATOM 691 O O . ALA A 1 88 ? 2.386 7.625 -5.960 1.00 93.50 88 ALA A O 1
ATOM 692 N N . LEU A 1 89 ? 4.531 8.012 -5.419 1.00 95.56 89 LEU A N 1
ATOM 693 C CA . LEU A 1 89 ? 4.557 7.006 -4.349 1.00 95.56 89 LEU A CA 1
ATOM 694 C C . LEU A 1 89 ? 3.601 7.373 -3.210 1.00 95.56 89 LEU A C 1
ATOM 696 O O . LEU A 1 89 ? 2.847 6.524 -2.742 1.00 95.56 89 LEU A O 1
ATOM 700 N N . ARG A 1 90 ? 3.611 8.643 -2.785 1.00 95.50 90 ARG A N 1
ATOM 701 C CA . ARG A 1 90 ? 2.699 9.129 -1.740 1.00 95.50 90 ARG A CA 1
ATOM 702 C C . ARG A 1 90 ? 1.240 8.903 -2.129 1.00 95.50 90 ARG A C 1
ATOM 704 O O . ARG A 1 90 ? 0.483 8.371 -1.324 1.00 95.50 90 ARG A O 1
ATOM 711 N N . LYS A 1 91 ? 0.884 9.217 -3.380 1.00 94.69 91 LYS A N 1
ATOM 712 C CA . LYS A 1 91 ? -0.448 8.953 -3.929 1.00 94.69 91 LYS A CA 1
ATOM 713 C C . LYS A 1 91 ? -0.777 7.458 -3.963 1.00 94.69 91 LYS A C 1
ATOM 715 O O . LYS A 1 91 ? -1.814 7.084 -3.441 1.00 94.69 91 LYS A O 1
ATOM 720 N N . ALA A 1 92 ? 0.105 6.609 -4.488 1.00 95.88 92 ALA A N 1
ATOM 721 C CA . ALA A 1 92 ? -0.153 5.169 -4.585 1.00 95.88 92 ALA A CA 1
ATOM 722 C C . ALA A 1 92 ? -0.366 4.507 -3.211 1.00 95.88 92 ALA A C 1
ATOM 724 O O . ALA A 1 92 ? -1.261 3.683 -3.051 1.00 95.88 92 ALA A O 1
ATOM 725 N N . ILE A 1 93 ? 0.417 4.894 -2.196 1.00 96.00 93 ILE A N 1
ATOM 726 C CA . ILE A 1 93 ? 0.214 4.408 -0.823 1.00 96.00 93 ILE A CA 1
ATOM 727 C C . ILE A 1 93 ? -1.101 4.946 -0.255 1.00 96.00 93 ILE A C 1
ATOM 729 O O . ILE A 1 93 ? -1.831 4.201 0.393 1.00 96.00 93 ILE A O 1
ATOM 733 N N . ALA A 1 94 ? -1.413 6.224 -0.487 1.00 93.50 94 ALA A N 1
ATOM 734 C CA . ALA A 1 94 ? -2.656 6.811 -0.008 1.00 93.50 94 ALA A CA 1
ATOM 735 C C . ALA A 1 94 ? -3.885 6.109 -0.605 1.00 93.50 94 ALA A C 1
ATOM 737 O O . ALA A 1 94 ? -4.796 5.728 0.129 1.00 93.50 94 ALA A O 1
ATOM 738 N N . ASP A 1 95 ? -3.870 5.888 -1.919 1.00 93.12 95 ASP A N 1
ATOM 739 C CA . ASP A 1 95 ? -4.909 5.173 -2.655 1.00 93.12 95 ASP A CA 1
ATOM 740 C C . ASP A 1 95 ? -5.045 3.734 -2.124 1.00 93.12 95 ASP A C 1
ATOM 742 O O . ASP A 1 95 ? -6.154 3.307 -1.812 1.00 93.12 95 ASP A O 1
ATOM 746 N N . TRP A 1 96 ? -3.930 3.041 -1.849 1.00 95.12 96 TRP A N 1
ATOM 747 C CA . TRP A 1 96 ? -3.947 1.698 -1.256 1.00 95.12 96 TRP A CA 1
ATOM 748 C C . TRP A 1 96 ? -4.727 1.621 0.062 1.00 95.12 96 TRP A C 1
ATOM 750 O O . TRP A 1 96 ? -5.477 0.672 0.270 1.00 95.12 96 TRP A O 1
ATOM 760 N N . TYR A 1 97 ? -4.569 2.600 0.960 1.00 93.12 97 TYR A N 1
ATOM 761 C CA . TYR A 1 97 ? -5.333 2.647 2.214 1.00 93.12 97 TYR A CA 1
ATOM 762 C C . TYR A 1 97 ? -6.785 3.085 1.995 1.00 93.12 97 TYR A C 1
ATOM 764 O O . TYR A 1 97 ? -7.683 2.528 2.626 1.00 93.12 97 TYR A O 1
ATOM 772 N N . ASN A 1 98 ? -7.016 4.068 1.118 1.00 90.50 98 ASN A N 1
ATOM 773 C CA . ASN A 1 98 ? -8.341 4.634 0.845 1.00 90.50 98 ASN A CA 1
ATOM 774 C C . ASN A 1 98 ? -9.276 3.654 0.114 1.00 90.50 98 ASN A C 1
ATOM 776 O O . ASN A 1 98 ? -10.490 3.701 0.311 1.00 90.50 98 ASN A O 1
ATOM 780 N N . GLU A 1 99 ? -8.728 2.756 -0.705 1.00 90.06 99 GLU A N 1
ATOM 781 C CA . GLU A 1 99 ? -9.492 1.731 -1.426 1.00 90.06 99 GLU A CA 1
ATOM 782 C C . GLU A 1 99 ? -9.952 0.582 -0.516 1.00 90.06 99 GLU A C 1
ATOM 784 O O . GLU A 1 99 ? -10.926 -0.108 -0.824 1.00 90.06 99 GLU A O 1
ATOM 789 N N . LYS A 1 100 ? -9.297 0.364 0.633 1.00 86.12 100 LYS A N 1
ATOM 790 C CA . LYS A 1 100 ? -9.695 -0.696 1.570 1.00 86.12 100 LYS A CA 1
ATOM 791 C C . LYS A 1 100 ? -10.911 -0.256 2.387 1.00 86.12 100 LYS A C 1
ATOM 793 O O . LYS A 1 100 ? -10.960 0.830 2.960 1.00 86.12 100 LYS A O 1
ATOM 798 N N . GLY A 1 101 ? -11.889 -1.152 2.520 1.00 85.56 101 GLY A N 1
ATOM 799 C CA . GLY A 1 101 ? -12.987 -0.964 3.468 1.00 85.56 101 GLY A CA 1
ATOM 800 C C . GLY A 1 101 ? -12.466 -0.907 4.907 1.00 85.56 101 GLY A C 1
ATOM 801 O O . GLY A 1 101 ? -11.554 -1.649 5.259 1.00 85.56 101 GLY A O 1
ATOM 802 N N . GLY A 1 102 ? -13.052 -0.063 5.761 1.00 87.69 102 GLY A N 1
ATOM 803 C CA . GLY A 1 102 ? -12.510 0.174 7.107 1.00 87.69 102 GLY A CA 1
ATOM 804 C C . GLY A 1 102 ? -12.379 -1.082 7.980 1.00 87.69 102 GLY A C 1
ATOM 805 O O . GLY A 1 102 ? -11.368 -1.235 8.651 1.00 87.69 102 GLY A O 1
ATOM 806 N N . MET A 1 103 ? -13.327 -2.026 7.907 1.00 89.94 103 MET A N 1
ATOM 807 C CA . MET A 1 103 ? -13.216 -3.311 8.619 1.00 89.94 103 MET A CA 1
ATOM 808 C C . MET A 1 103 ? -12.087 -4.190 8.059 1.00 89.94 103 MET A C 1
ATOM 810 O O . MET A 1 103 ? -11.292 -4.741 8.812 1.00 89.94 103 MET A O 1
ATOM 814 N N . ALA A 1 104 ? -11.976 -4.284 6.730 1.00 91.25 104 ALA A N 1
ATOM 815 C CA . ALA A 1 104 ? -10.901 -5.032 6.080 1.00 91.25 104 ALA A CA 1
ATOM 816 C C . ALA A 1 104 ? -9.524 -4.434 6.406 1.00 91.25 104 ALA A C 1
ATOM 818 O O . ALA A 1 104 ? -8.563 -5.167 6.633 1.00 91.25 104 ALA A O 1
ATOM 819 N N . LEU A 1 105 ? -9.437 -3.103 6.478 1.00 92.12 105 LEU A N 1
ATOM 820 C CA . LEU A 1 105 ? -8.217 -2.422 6.879 1.00 92.12 105 LEU A CA 1
ATOM 821 C C . LEU A 1 105 ? -7.896 -2.660 8.358 1.00 92.12 105 LEU A C 1
ATOM 823 O O . LEU A 1 105 ? -6.739 -2.921 8.671 1.00 92.12 105 LEU A O 1
ATOM 827 N N . ALA A 1 106 ? -8.891 -2.621 9.249 1.00 93.38 106 ALA A N 1
ATOM 828 C CA . ALA A 1 106 ? -8.710 -2.932 10.665 1.00 93.38 106 ALA A CA 1
ATOM 829 C C . ALA A 1 106 ? -8.130 -4.337 10.862 1.00 93.38 106 ALA A C 1
ATOM 831 O O . ALA A 1 106 ? -7.095 -4.478 11.505 1.00 93.38 106 ALA A O 1
ATOM 832 N N . LEU A 1 107 ? -8.725 -5.343 10.214 1.00 93.94 107 LEU A N 1
ATOM 833 C CA . LEU A 1 107 ? -8.226 -6.723 10.200 1.00 93.94 107 LEU A CA 1
ATOM 834 C C . LEU A 1 107 ? -6.782 -6.808 9.688 1.00 93.94 107 LEU A C 1
ATOM 836 O O . LEU A 1 107 ? -5.955 -7.538 10.234 1.00 93.94 107 LEU A O 1
ATOM 840 N N . ALA A 1 108 ? -6.464 -6.065 8.627 1.00 93.94 108 ALA A N 1
ATOM 841 C CA . ALA A 1 108 ? -5.127 -6.063 8.052 1.00 93.94 108 ALA A CA 1
ATOM 842 C C . ALA A 1 108 ? -4.090 -5.454 9.010 1.00 93.94 108 ALA A C 1
ATOM 844 O O . ALA A 1 108 ? -3.016 -6.034 9.178 1.00 93.94 108 ALA A O 1
ATOM 845 N N . VAL A 1 109 ? -4.402 -4.323 9.653 1.00 94.12 109 VAL A N 1
ATOM 846 C CA . VAL A 1 109 ? -3.432 -3.593 10.487 1.00 94.12 109 VAL A CA 1
ATOM 847 C C . VAL A 1 109 ? -3.221 -4.215 11.863 1.00 94.12 109 VAL A C 1
ATOM 849 O O . VAL A 1 109 ? -2.123 -4.110 12.411 1.00 94.12 109 VAL A O 1
ATOM 852 N N . THR A 1 110 ? -4.227 -4.899 12.413 1.00 93.88 110 THR A N 1
ATOM 853 C CA . THR A 1 110 ? -4.086 -5.664 13.661 1.00 93.88 110 THR A CA 1
ATOM 854 C C . THR A 1 110 ? -3.303 -6.955 13.423 1.00 93.88 110 THR A C 1
ATOM 856 O O . THR A 1 110 ? -2.406 -7.277 14.205 1.00 93.88 110 THR A O 1
ATOM 859 N N . LYS A 1 111 ? -3.562 -7.652 12.305 1.00 94.69 111 LYS A N 1
ATOM 860 C CA . LYS A 1 111 ? -2.866 -8.894 11.928 1.00 94.69 111 LYS A CA 1
ATOM 861 C C . LYS A 1 111 ? -1.413 -8.662 11.501 1.00 94.69 111 LYS A C 1
ATOM 863 O O . LYS A 1 111 ? -0.523 -9.423 11.881 1.00 94.69 111 LYS A O 1
ATOM 868 N N . TYR A 1 112 ? -1.148 -7.622 10.713 1.00 94.38 112 TYR A N 1
ATOM 869 C CA . TYR A 1 112 ? 0.168 -7.343 10.129 1.00 94.38 112 TYR A CA 1
ATOM 870 C C . TYR A 1 112 ? 0.730 -6.002 10.609 1.00 94.38 112 TYR A C 1
ATOM 872 O O . TYR A 1 112 ? 1.016 -5.119 9.808 1.00 94.38 112 TYR A O 1
ATOM 880 N N . LYS A 1 113 ? 0.948 -5.863 11.923 1.00 92.19 113 LYS A N 1
ATOM 881 C CA . LYS A 1 113 ? 1.436 -4.611 12.539 1.00 92.19 113 LYS A CA 1
ATOM 882 C C . LYS A 1 113 ? 2.675 -4.020 11.845 1.00 92.19 113 LYS A C 1
ATOM 884 O O . LYS A 1 113 ? 2.732 -2.815 11.596 1.00 92.19 113 LYS A O 1
ATOM 889 N N . GLN A 1 114 ? 3.651 -4.877 11.534 1.00 93.75 114 GLN A N 1
ATOM 890 C CA . GLN A 1 114 ? 4.880 -4.523 10.820 1.00 93.75 114 GLN A CA 1
ATOM 891 C C . GLN A 1 114 ? 5.481 -5.732 10.091 1.00 93.75 114 GLN A C 1
ATOM 893 O O . GLN A 1 114 ? 5.359 -6.860 10.579 1.00 93.75 114 GLN A O 1
ATOM 898 N N . ARG A 1 115 ? 6.158 -5.516 8.958 1.00 95.12 115 ARG A N 1
ATOM 899 C CA . ARG A 1 115 ? 7.005 -6.513 8.266 1.00 95.12 115 ARG A CA 1
ATOM 900 C C . ARG A 1 115 ? 8.169 -5.812 7.573 1.00 95.12 115 ARG A C 1
ATOM 902 O O . ARG A 1 115 ? 8.044 -4.654 7.191 1.00 95.12 115 ARG A O 1
ATOM 909 N N . ASN A 1 116 ? 9.286 -6.517 7.405 1.00 90.81 116 ASN A N 1
ATOM 910 C CA . ASN A 1 116 ? 10.483 -6.032 6.703 1.00 90.81 116 ASN A CA 1
ATOM 911 C C . ASN A 1 116 ? 10.963 -4.650 7.189 1.00 90.81 116 ASN A C 1
ATOM 913 O O . ASN A 1 116 ? 11.373 -3.818 6.390 1.00 90.81 116 ASN A O 1
ATOM 917 N N . GLY A 1 117 ? 10.853 -4.382 8.495 1.00 93.25 117 GLY A N 1
ATOM 918 C CA . GLY A 1 117 ? 11.242 -3.099 9.093 1.00 93.25 117 GLY A CA 1
ATOM 919 C C . GLY A 1 117 ? 10.270 -1.934 8.860 1.00 93.25 117 GLY A C 1
ATOM 920 O O . GLY A 1 117 ? 10.570 -0.821 9.278 1.00 93.25 117 GLY A O 1
ATOM 921 N N . TRP A 1 118 ? 9.112 -2.169 8.234 1.00 97.44 118 TRP A N 1
ATOM 922 C CA . TRP A 1 118 ? 8.084 -1.156 7.993 1.00 97.44 118 TRP A CA 1
ATOM 923 C C . TRP A 1 118 ? 6.830 -1.417 8.817 1.00 97.44 118 TRP A C 1
ATOM 925 O O . TRP A 1 118 ? 6.333 -2.545 8.874 1.00 97.44 118 TRP A O 1
ATOM 935 N N . SER A 1 119 ? 6.280 -0.353 9.401 1.00 96.94 119 SER A N 1
ATOM 936 C CA . SER A 1 119 ? 4.979 -0.368 10.067 1.00 96.94 119 SER A CA 1
ATOM 937 C C . SER A 1 119 ? 3.935 0.440 9.294 1.00 96.94 119 SER A C 1
ATOM 939 O O . SER A 1 119 ? 4.256 1.338 8.509 1.00 96.94 119 SER A O 1
ATOM 941 N N . HIS A 1 120 ? 2.653 0.188 9.569 1.00 96.12 120 HIS A N 1
ATOM 942 C CA . HIS A 1 120 ? 1.580 1.036 9.045 1.00 96.12 120 HIS A CA 1
ATOM 943 C C . HIS A 1 120 ? 1.767 2.510 9.443 1.00 96.12 120 HIS A C 1
ATOM 945 O O . HIS A 1 120 ? 1.536 3.403 8.629 1.00 96.12 120 HIS A O 1
ATOM 951 N N . LYS A 1 121 ? 2.258 2.776 10.661 1.00 94.94 121 LYS A N 1
ATOM 952 C CA . LYS A 1 121 ? 2.525 4.131 11.160 1.00 94.94 121 LYS A CA 1
ATOM 953 C C . LYS A 1 121 ? 3.574 4.860 10.315 1.00 94.94 121 LYS A C 1
ATOM 955 O O . LYS A 1 121 ? 3.393 6.042 10.022 1.00 94.94 121 LYS A O 1
ATOM 960 N N . ASP A 1 122 ? 4.622 4.164 9.876 1.00 95.94 122 ASP A N 1
ATOM 961 C CA . ASP A 1 122 ? 5.649 4.743 9.002 1.00 95.94 122 ASP A CA 1
ATOM 962 C C . ASP A 1 122 ? 5.075 5.138 7.648 1.00 95.94 122 ASP A C 1
ATOM 964 O O . ASP A 1 122 ? 5.269 6.268 7.196 1.00 95.94 122 ASP A O 1
ATOM 968 N N . LEU A 1 123 ? 4.320 4.233 7.023 1.00 95.81 123 LEU A N 1
ATOM 969 C CA . LEU A 1 123 ? 3.718 4.476 5.714 1.00 95.81 123 LEU A CA 1
ATOM 970 C C . LEU A 1 123 ? 2.711 5.626 5.767 1.00 95.81 123 LEU A C 1
ATOM 972 O O . LEU A 1 123 ? 2.714 6.467 4.872 1.00 95.81 123 LEU A O 1
ATOM 976 N N . LEU A 1 124 ? 1.886 5.709 6.813 1.00 93.62 124 LEU A N 1
ATOM 977 C CA . LEU A 1 124 ? 0.942 6.815 7.002 1.00 93.62 124 LEU A CA 1
ATOM 978 C C . LEU A 1 124 ? 1.659 8.160 7.154 1.00 93.62 124 LEU A C 1
ATOM 980 O O . LEU A 1 124 ? 1.286 9.135 6.500 1.00 93.62 124 LEU A O 1
ATOM 984 N N . ARG A 1 125 ? 2.724 8.198 7.964 1.00 93.12 125 ARG A N 1
ATOM 985 C CA . ARG A 1 125 ? 3.537 9.402 8.174 1.00 93.12 125 ARG A CA 1
ATOM 986 C C . ARG A 1 125 ? 4.190 9.873 6.876 1.00 93.12 125 ARG A C 1
ATOM 988 O O . ARG A 1 125 ? 4.132 11.054 6.563 1.00 93.12 125 ARG A O 1
ATOM 995 N N . LEU A 1 126 ? 4.796 8.960 6.121 1.00 93.50 126 LEU A N 1
ATOM 996 C CA . LEU A 1 126 ? 5.595 9.296 4.938 1.00 93.50 126 LEU A CA 1
ATOM 997 C C . LEU A 1 126 ? 4.748 9.520 3.675 1.00 93.50 126 LEU A C 1
ATOM 999 O O . LEU A 1 126 ? 5.110 10.327 2.819 1.00 93.50 126 LEU A O 1
ATOM 1003 N N . SER A 1 127 ? 3.595 8.852 3.563 1.00 92.12 127 SER A N 1
ATOM 1004 C CA . SER A 1 127 ? 2.639 9.094 2.472 1.00 92.12 127 SER A CA 1
ATOM 1005 C C . SER A 1 127 ? 1.871 10.403 2.628 1.00 92.12 127 SER A C 1
ATOM 1007 O O . SER A 1 127 ? 1.337 10.900 1.639 1.00 92.12 127 SER A O 1
ATOM 1009 N N . HIS A 1 128 ? 1.847 10.975 3.838 1.00 88.12 128 HIS A N 1
ATOM 1010 C CA . HIS A 1 128 ? 0.961 12.080 4.200 1.00 88.12 128 HIS A CA 1
ATOM 1011 C C . HIS A 1 128 ? -0.497 11.704 3.881 1.00 88.12 128 HIS A C 1
ATOM 1013 O O . HIS A 1 128 ? -1.211 12.478 3.240 1.00 88.12 128 HIS A O 1
ATOM 1019 N N . LEU A 1 129 ? -0.910 10.484 4.267 1.00 85.94 129 LEU A N 1
ATOM 1020 C CA . LEU A 1 129 ? -2.254 9.985 3.978 1.00 85.94 129 LEU A CA 1
ATOM 1021 C C . LEU A 1 129 ? -3.284 10.984 4.499 1.00 85.94 129 LEU A C 1
ATOM 1023 O O . LEU A 1 129 ? -3.377 11.230 5.702 1.00 85.94 129 LEU A O 1
ATOM 1027 N N . LYS A 1 130 ? -4.113 11.465 3.578 1.00 81.62 130 LYS A N 1
ATOM 1028 C CA . LYS A 1 130 ? -5.400 12.059 3.895 1.00 81.62 130 LYS A CA 1
ATOM 1029 C C . LYS A 1 130 ? -6.451 10.976 3.706 1.00 81.62 130 LYS A C 1
ATOM 1031 O O . LYS A 1 130 ? -6.637 10.533 2.567 1.00 81.62 130 LYS A O 1
ATOM 1036 N N . PRO A 1 131 ? -7.099 10.503 4.783 1.00 72.44 131 PRO A N 1
ATOM 1037 C CA . PRO A 1 131 ? -8.283 9.677 4.639 1.00 72.44 131 PRO A CA 1
ATOM 1038 C C . PRO A 1 131 ? -9.249 10.411 3.706 1.00 72.44 131 PRO A C 1
ATOM 1040 O O . PRO A 1 131 ? -9.488 11.599 3.908 1.00 72.44 131 PRO A O 1
ATOM 1043 N N . SER A 1 132 ? -9.804 9.739 2.694 1.00 61.97 132 SER A N 1
ATOM 1044 C CA . SER A 1 132 ? -10.736 10.341 1.716 1.00 61.97 132 SER A CA 1
ATOM 1045 C C . SER A 1 132 ? -11.986 10.984 2.346 1.00 61.97 132 SER A C 1
ATOM 1047 O O . SER A 1 132 ? -12.797 11.593 1.659 1.00 61.97 132 SER A O 1
ATOM 1049 N N . SER A 1 133 ? -12.142 10.835 3.656 1.00 59.19 133 SER A N 1
ATOM 1050 C CA . SER A 1 133 ? -13.122 11.472 4.518 1.00 59.19 133 SER A CA 1
ATOM 1051 C C . SER A 1 133 ? -12.399 12.194 5.664 1.00 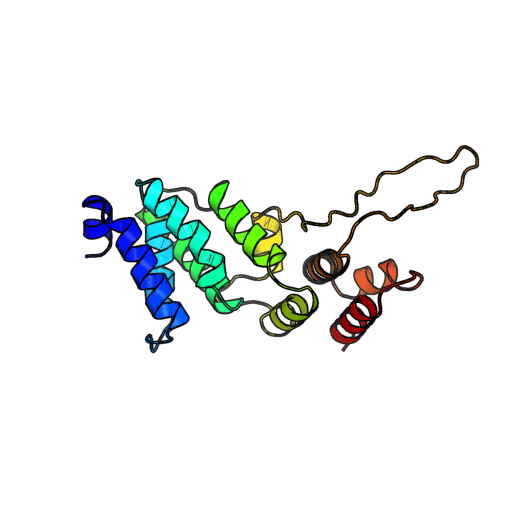59.19 133 SER A C 1
ATOM 1053 O O . SER A 1 133 ? -12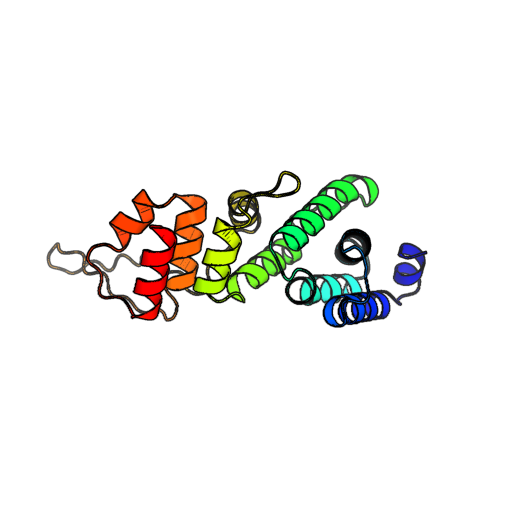.510 11.795 6.829 1.00 59.19 133 SER A O 1
ATOM 1055 N N . GLU A 1 134 ? -11.590 13.212 5.357 1.00 38.81 134 GLU A N 1
ATOM 1056 C CA . GLU A 1 134 ? -11.136 14.139 6.394 1.00 38.81 134 GLU A CA 1
ATOM 1057 C C . GLU A 1 134 ? -12.386 14.716 7.068 1.00 38.81 134 GLU A C 1
ATOM 1059 O O . GLU A 1 134 ? -13.166 15.446 6.457 1.00 38.81 134 GLU A O 1
ATOM 1064 N N . VAL A 1 135 ? -12.571 14.381 8.346 1.00 39.75 135 VAL A N 1
ATOM 1065 C CA . VAL A 1 135 ? -13.343 15.216 9.260 1.00 39.75 135 VAL A CA 1
ATOM 1066 C C . VAL A 1 135 ? -12.569 16.523 9.320 1.00 39.75 135 VAL A C 1
ATOM 1068 O O . VAL A 1 135 ? -11.588 16.640 10.057 1.00 39.75 135 VAL A O 1
ATOM 1071 N N . LYS A 1 136 ? -12.953 17.496 8.495 1.00 33.25 136 LYS A N 1
ATOM 1072 C CA . LYS A 1 136 ? -12.536 18.868 8.735 1.00 33.25 136 LYS A CA 1
ATOM 1073 C C . LYS A 1 136 ? -13.054 19.230 10.122 1.00 33.25 136 LYS A C 1
ATOM 1075 O O . LYS A 1 136 ? -14.258 19.309 10.340 1.00 33.25 136 LYS A O 1
ATOM 1080 N N . LEU A 1 137 ? -12.141 19.436 11.064 1.00 37.34 137 LEU A N 1
ATOM 1081 C CA . LEU A 1 137 ? -12.422 20.199 12.274 1.00 37.34 137 LEU A CA 1
ATOM 1082 C C . LEU A 1 137 ? -12.578 21.668 11.855 1.00 37.34 137 LEU A C 1
ATOM 1084 O O . LEU A 1 137 ? -11.710 22.492 12.128 1.00 37.34 137 LEU A O 1
ATOM 1088 N N . GLU A 1 138 ? -13.640 21.996 11.122 1.00 30.08 138 GLU A N 1
ATOM 1089 C CA . GLU A 1 138 ? -14.029 23.391 10.956 1.00 30.08 138 GLU A CA 1
ATOM 1090 C C . GLU A 1 138 ? -14.664 23.828 12.277 1.00 30.08 138 GLU A C 1
ATOM 1092 O O . GLU A 1 138 ? -15.739 23.378 12.670 1.00 30.08 138 GLU A O 1
ATOM 1097 N N . LYS A 1 139 ? -13.928 24.657 13.023 1.00 33.06 139 LYS A N 1
ATOM 1098 C CA . LYS A 1 139 ? -14.439 25.333 14.214 1.00 33.06 139 LYS A CA 1
ATOM 1099 C C . LYS A 1 139 ? -15.449 26.380 13.748 1.00 33.06 139 LYS A C 1
ATOM 1101 O O . LYS A 1 139 ? -15.060 27.505 13.452 1.00 33.06 139 LYS A O 1
ATOM 1106 N N . THR A 1 140 ? -16.729 26.045 13.672 1.00 32.59 140 THR A N 1
ATOM 1107 C CA . THR A 1 140 ? -17.768 27.068 13.512 1.00 32.59 140 THR A CA 1
ATOM 1108 C C . THR A 1 140 ? -18.122 27.620 14.887 1.00 32.59 140 THR A C 1
ATOM 1110 O O . THR A 1 140 ? -18.719 26.937 15.719 1.00 32.59 140 THR A O 1
ATOM 1113 N N . ALA A 1 141 ? -17.699 28.857 15.153 1.00 31.47 141 ALA A N 1
ATOM 1114 C CA . ALA A 1 141 ? -18.097 29.589 16.346 1.00 31.47 141 ALA A CA 1
ATOM 1115 C C . ALA A 1 141 ? -19.616 29.825 16.310 1.00 31.47 141 ALA A C 1
ATOM 1117 O O . ALA A 1 141 ? -20.127 30.431 15.372 1.00 31.47 141 ALA A O 1
ATOM 1118 N N . THR A 1 142 ? -20.339 29.354 17.328 1.00 37.38 142 THR A N 1
ATOM 1119 C CA . THR A 1 142 ? -21.745 29.729 17.533 1.00 37.38 142 THR A CA 1
ATOM 1120 C C . THR A 1 142 ? -21.781 30.935 18.473 1.00 37.38 142 THR A C 1
ATOM 1122 O O . THR A 1 142 ? -21.055 30.955 19.465 1.00 37.38 142 THR A O 1
ATOM 1125 N N . GLN A 1 143 ? -22.633 31.930 18.197 1.00 43.66 143 GLN A N 1
ATOM 1126 C CA . GLN A 1 143 ? -22.732 33.215 18.924 1.00 43.66 143 GLN A CA 1
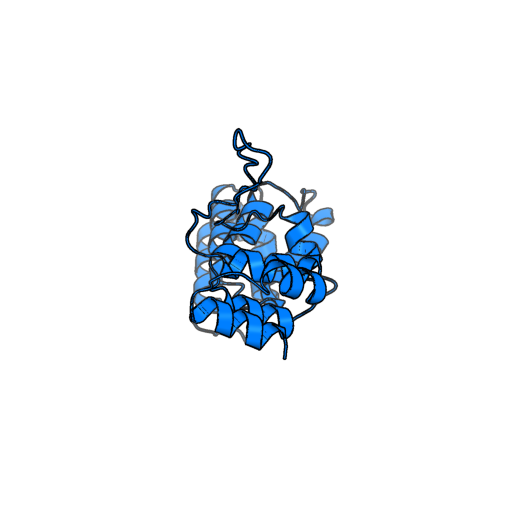ATOM 1127 C C . GLN A 1 143 ? -23.072 33.115 20.433 1.00 43.66 143 GLN A C 1
ATOM 1129 O O . GLN A 1 143 ? -23.226 34.136 21.095 1.00 43.66 143 GLN A O 1
ATOM 1134 N N . LYS A 1 144 ? -23.176 31.912 21.011 1.00 38.00 144 LYS A N 1
ATOM 1135 C CA . LYS A 1 144 ? -23.489 31.680 22.431 1.00 38.00 144 LYS A CA 1
ATOM 1136 C C . LYS A 1 144 ? -22.560 30.656 23.090 1.00 38.00 144 LYS A C 1
ATOM 1138 O O . LYS A 1 144 ? -23.034 29.724 23.725 1.00 38.00 144 LYS A O 1
ATOM 1143 N N . GLY A 1 145 ? -21.245 30.790 22.908 1.00 36.31 145 GLY A N 1
ATOM 1144 C CA . GLY A 1 145 ? -20.225 30.143 23.758 1.00 36.31 145 GLY A CA 1
ATOM 1145 C C . GLY A 1 145 ? -20.177 28.605 23.784 1.00 36.31 145 GLY A C 1
ATOM 1146 O O . GLY A 1 145 ? -19.316 28.047 24.456 1.00 36.31 145 GLY A O 1
ATOM 1147 N N . GLY A 1 146 ? -21.051 27.911 23.056 1.00 31.38 146 GLY A N 1
ATOM 1148 C CA . GLY A 1 146 ? -21.042 26.462 22.882 1.00 31.38 146 GLY A CA 1
ATOM 1149 C C . GLY A 1 146 ? -20.470 26.078 21.521 1.00 31.38 146 GLY A C 1
ATOM 1150 O O . GLY A 1 146 ? -20.910 26.585 20.488 1.00 31.38 146 GLY A O 1
ATOM 1151 N N . PHE A 1 147 ? -19.498 25.167 21.511 1.00 34.94 147 PHE A N 1
ATOM 1152 C CA . PHE A 1 147 ? -19.048 24.508 20.288 1.00 34.94 147 PHE A CA 1
ATOM 1153 C C . PHE A 1 147 ? -20.015 23.368 19.972 1.00 34.94 147 PHE A C 1
ATOM 1155 O O . PHE A 1 147 ? -20.082 22.391 20.714 1.00 34.94 147 PHE A O 1
ATOM 1162 N N . THR A 1 148 ? -20.754 23.474 18.871 1.00 30.03 148 THR A N 1
ATOM 1163 C CA . THR A 1 148 ? -21.488 22.335 18.313 1.00 30.03 148 THR A CA 1
ATOM 1164 C C . THR A 1 148 ? -20.719 21.805 17.107 1.00 30.03 148 THR A C 1
ATOM 1166 O O . THR A 1 148 ? -20.323 22.555 16.216 1.00 30.03 148 THR A O 1
ATOM 1169 N N . PHE A 1 149 ? -20.430 20.504 17.117 1.00 38.84 149 PHE A N 1
ATOM 1170 C CA . PHE A 1 149 ? -19.729 19.822 16.032 1.00 38.84 149 PHE A CA 1
ATOM 1171 C C . PHE A 1 149 ? -20.763 19.298 15.040 1.00 38.84 149 PHE A C 1
ATOM 1173 O O . PHE A 1 149 ? -21.431 18.302 15.314 1.00 38.84 149 PHE A O 1
ATOM 1180 N N . GLN A 1 150 ? -20.901 19.950 13.887 1.00 32.91 150 GLN A N 1
ATOM 1181 C CA . GLN A 1 150 ? -21.753 19.440 12.818 1.00 32.91 150 GLN A CA 1
ATOM 1182 C C . GLN A 1 150 ? -20.948 18.507 11.906 1.00 32.91 150 GLN A C 1
ATOM 1184 O O . GLN A 1 150 ? -19.960 18.900 11.289 1.00 32.91 150 GLN A O 1
ATOM 1189 N N . PHE A 1 151 ? -21.368 17.242 11.845 1.00 40.19 151 PHE A N 1
ATOM 1190 C CA . PHE A 1 151 ? -20.727 16.197 11.051 1.00 40.19 151 PHE A CA 1
ATOM 1191 C C . PHE A 1 151 ? -21.373 16.113 9.668 1.00 40.19 151 PHE A C 1
ATOM 1193 O O . PHE A 1 151 ? -22.539 15.751 9.547 1.00 40.19 151 PHE A O 1
ATOM 1200 N N . CYS A 1 152 ? -20.605 16.376 8.614 1.00 32.56 152 CYS A N 1
ATOM 1201 C CA . CYS A 1 152 ? -20.992 16.025 7.251 1.00 32.56 152 CYS A CA 1
ATOM 1202 C C . CYS A 1 152 ? -19.807 15.327 6.576 1.00 32.56 152 CYS A C 1
ATOM 1204 O O . CYS A 1 152 ? -18.772 15.942 6.334 1.00 32.56 152 CYS A O 1
ATOM 1206 N N . GLY A 1 153 ? -19.916 14.016 6.343 1.00 37.59 153 GLY A N 1
ATOM 1207 C CA . GLY A 1 153 ? -18.862 13.243 5.685 1.00 37.59 153 GLY A CA 1
ATOM 1208 C C . GLY A 1 153 ? -19.031 11.731 5.815 1.00 37.59 153 GLY A C 1
ATOM 1209 O O . GLY A 1 153 ? -18.643 11.127 6.813 1.00 37.59 153 GLY A O 1
ATOM 1210 N N . LEU A 1 154 ? -19.589 11.117 4.770 1.00 46.03 154 LEU A N 1
ATOM 1211 C CA . LEU A 1 154 ? -19.665 9.671 4.558 1.00 46.03 154 LEU A CA 1
ATOM 1212 C C . LEU A 1 154 ? -18.266 9.016 4.664 1.00 46.03 154 LEU A C 1
ATOM 1214 O O . LEU A 1 154 ? -17.376 9.337 3.881 1.00 46.03 154 LEU A O 1
ATOM 1218 N N . LYS A 1 155 ? -18.143 8.008 5.548 1.00 57.47 155 LYS A N 1
ATOM 1219 C CA . LYS A 1 155 ? -17.025 7.049 5.791 1.00 57.47 155 LYS A CA 1
ATOM 1220 C C . LYS A 1 155 ? -16.099 7.314 7.011 1.00 57.47 155 LYS A C 1
ATOM 1222 O O . LYS A 1 155 ? -14.881 7.211 6.879 1.00 57.47 155 LYS A O 1
ATOM 1227 N N . PRO A 1 156 ? -16.630 7.435 8.247 1.00 68.06 156 PRO A N 1
ATOM 1228 C CA . PRO A 1 156 ? -15.829 7.550 9.488 1.00 68.06 156 PRO A CA 1
ATOM 1229 C C . PRO A 1 156 ? -14.843 6.386 9.729 1.00 68.06 156 PRO A C 1
ATOM 1231 O O . PRO A 1 156 ? -13.854 6.522 10.446 1.00 68.06 156 PRO A O 1
ATOM 1234 N N . ARG A 1 157 ? -15.084 5.233 9.096 1.00 79.19 157 ARG A N 1
ATOM 1235 C CA . ARG A 1 157 ? -14.356 3.979 9.328 1.00 79.19 157 ARG A CA 1
ATOM 1236 C C . ARG A 1 157 ? -12.858 4.049 9.007 1.00 79.19 157 ARG A C 1
ATOM 1238 O O . ARG A 1 157 ? -12.067 3.469 9.740 1.00 79.19 157 ARG A O 1
ATOM 1245 N N . LEU A 1 158 ? -12.449 4.752 7.947 1.00 82.69 158 LEU A N 1
ATOM 1246 C CA . LEU A 1 158 ? -11.023 4.859 7.612 1.00 82.69 158 LEU A CA 1
ATOM 1247 C C . LEU A 1 158 ? -10.288 5.765 8.604 1.00 82.69 158 LEU A C 1
ATOM 1249 O O . LEU A 1 158 ? -9.227 5.400 9.101 1.00 82.69 158 LEU A O 1
ATOM 1253 N N . ALA A 1 159 ? -10.890 6.908 8.942 1.00 85.00 159 ALA A N 1
ATOM 1254 C CA . ALA A 1 159 ? -10.332 7.849 9.907 1.00 85.00 159 ALA A CA 1
ATOM 1255 C C . ALA A 1 159 ? -10.124 7.202 11.287 1.00 85.00 159 ALA A C 1
ATOM 1257 O O . ALA A 1 159 ? -9.087 7.428 11.910 1.00 85.00 159 ALA A O 1
ATOM 1258 N N . ILE A 1 160 ? -11.058 6.351 11.731 1.00 89.19 160 ILE A N 1
ATOM 1259 C CA . ILE A 1 160 ? -10.925 5.557 12.965 1.00 89.19 160 ILE A CA 1
ATOM 1260 C C . ILE A 1 160 ? -9.674 4.679 12.916 1.00 89.19 160 ILE A C 1
ATOM 1262 O O . ILE A 1 160 ? -8.854 4.730 13.831 1.00 89.19 160 ILE A O 1
ATOM 1266 N N . VAL A 1 161 ? -9.485 3.916 11.837 1.00 90.56 161 VAL A N 1
ATOM 1267 C CA . VAL A 1 161 ? -8.343 2.999 11.717 1.00 90.56 161 VAL A CA 1
ATOM 1268 C C . VAL A 1 161 ? -7.022 3.764 11.593 1.00 90.56 161 VAL A C 1
ATOM 1270 O O . VAL A 1 161 ? -6.044 3.422 12.254 1.00 90.56 161 VAL A O 1
ATOM 1273 N N . THR A 1 162 ? -6.975 4.853 10.821 1.00 89.56 162 THR A N 1
ATOM 1274 C CA . THR A 1 162 ? -5.788 5.723 10.735 1.00 89.56 162 THR A CA 1
ATOM 1275 C C . THR A 1 162 ? -5.435 6.331 12.098 1.00 89.56 162 THR A C 1
ATOM 1277 O O . THR A 1 162 ? -4.260 6.372 12.480 1.00 89.56 162 THR A O 1
ATOM 1280 N N . LYS A 1 163 ? -6.439 6.766 12.871 1.00 89.94 163 LYS A N 1
ATOM 1281 C CA . LYS A 1 163 ? -6.255 7.276 14.235 1.00 89.94 163 LYS A CA 1
ATOM 1282 C C . LYS A 1 163 ? -5.754 6.172 15.170 1.00 89.94 163 LYS A C 1
ATOM 1284 O O . LYS A 1 163 ? -4.772 6.394 15.872 1.00 89.94 163 LYS A O 1
ATOM 1289 N N . TYR A 1 164 ? -6.331 4.972 15.107 1.00 92.56 164 TYR A N 1
ATOM 1290 C CA . TYR A 1 164 ? -5.874 3.804 15.867 1.00 92.56 164 TYR A CA 1
ATOM 1291 C C . TYR A 1 164 ? -4.390 3.504 15.614 1.00 92.56 164 TYR A C 1
ATOM 1293 O O . TYR A 1 164 ? -3.618 3.367 16.558 1.00 92.56 164 TYR A O 1
ATOM 1301 N N . ILE A 1 165 ? -3.950 3.492 14.352 1.00 91.31 165 ILE A N 1
ATOM 1302 C CA . ILE A 1 165 ? -2.548 3.206 13.996 1.00 91.31 165 ILE A CA 1
ATOM 1303 C C . ILE A 1 165 ? -1.593 4.290 14.519 1.00 91.31 165 ILE A C 1
ATOM 1305 O O . ILE A 1 165 ? -0.473 4.000 14.943 1.00 91.31 165 ILE A O 1
ATOM 1309 N N . THR A 1 166 ? -1.999 5.558 14.451 1.00 90.88 166 THR A N 1
ATOM 1310 C CA . THR A 1 166 ? -1.115 6.688 14.777 1.00 90.88 166 THR A CA 1
ATOM 1311 C C . THR A 1 166 ? -1.067 7.002 16.269 1.00 90.88 166 THR A C 1
ATOM 1313 O O . THR A 1 166 ? -0.017 7.423 16.762 1.00 90.88 166 THR A O 1
ATOM 1316 N N . LYS A 1 167 ? -2.184 6.796 16.971 1.00 91.06 167 LYS A N 1
ATOM 1317 C CA . LYS A 1 167 ? -2.429 7.276 18.335 1.00 91.06 167 LYS A CA 1
ATOM 1318 C C . LYS A 1 167 ? -2.847 6.191 19.333 1.00 91.06 167 LYS A C 1
ATOM 1320 O O . LYS A 1 167 ? -2.735 6.402 20.535 1.00 91.06 167 LYS A O 1
ATOM 1325 N N . GLY A 1 168 ? -3.263 5.022 18.853 1.00 90.69 168 GLY A N 1
ATOM 1326 C CA . GLY A 1 168 ? -3.669 3.892 19.685 1.00 90.69 168 GLY A CA 1
ATOM 1327 C C . GLY A 1 168 ? -5.140 3.916 20.105 1.00 90.69 168 GLY A C 1
ATOM 1328 O O . GLY A 1 168 ? -5.876 4.868 19.843 1.00 90.69 168 GLY A O 1
ATOM 1329 N N . TRP A 1 169 ? -5.558 2.833 20.768 1.00 92.12 169 TRP A N 1
ATOM 1330 C CA . TRP A 1 169 ? -6.952 2.588 21.154 1.00 92.12 169 TRP A CA 1
ATOM 1331 C C . TRP A 1 169 ? -7.524 3.645 22.103 1.00 92.12 169 TRP A C 1
ATOM 1333 O O . TRP A 1 169 ? -8.626 4.121 21.865 1.00 92.12 169 TRP A O 1
ATOM 1343 N N . LYS A 1 170 ? -6.769 4.074 23.125 1.00 90.69 170 LYS A N 1
ATOM 1344 C CA . LYS A 1 170 ? -7.252 5.036 24.137 1.00 90.69 170 LYS A CA 1
ATOM 1345 C C . LYS A 1 170 ? -7.794 6.326 23.513 1.00 90.69 170 LYS A C 1
ATOM 1347 O O . LYS A 1 170 ? -8.884 6.763 23.859 1.00 90.69 170 LYS A O 1
ATOM 1352 N N . GLU A 1 171 ? -7.059 6.901 22.557 1.00 89.81 171 GLU A N 1
ATOM 1353 C CA . GLU A 1 171 ? -7.509 8.109 21.853 1.00 89.81 171 GLU A CA 1
ATOM 1354 C C . GLU A 1 171 ? -8.723 7.848 20.952 1.00 89.81 171 GLU A C 1
ATOM 1356 O O . GLU A 1 171 ? -9.545 8.739 20.764 1.00 89.81 171 GLU A O 1
ATOM 1361 N N . VAL A 1 172 ? -8.843 6.654 20.365 1.00 89.31 172 VAL A N 1
ATOM 1362 C CA . VAL A 1 172 ? -10.006 6.296 19.542 1.00 89.31 172 VAL A CA 1
ATOM 1363 C C . VAL A 1 172 ? -11.243 6.123 20.415 1.00 89.31 172 VAL A C 1
ATOM 1365 O O . VAL A 1 172 ? -12.271 6.717 20.116 1.00 89.31 172 VAL A O 1
ATOM 1368 N N . HIS A 1 173 ? -11.139 5.371 21.507 1.00 88.88 173 HIS A N 1
ATOM 1369 C CA . HIS A 1 173 ? -12.244 5.147 22.430 1.00 88.88 173 HIS A CA 1
ATOM 1370 C C . HIS A 1 173 ? -12.805 6.474 22.964 1.00 88.88 173 HIS A C 1
ATOM 1372 O O . HIS A 1 173 ? -13.998 6.728 22.830 1.00 88.88 173 HIS A O 1
ATOM 1378 N N . GLU A 1 174 ? -11.942 7.370 23.452 1.00 88.88 174 GLU A N 1
ATOM 1379 C CA . GLU A 1 174 ? -12.356 8.682 23.971 1.00 88.88 174 GLU A CA 1
ATOM 1380 C C . GLU A 1 174 ? -13.081 9.530 22.916 1.00 88.88 174 GLU A C 1
ATOM 1382 O O . GLU A 1 174 ? -14.112 10.142 23.179 1.00 88.88 174 GLU A O 1
ATOM 1387 N N . LEU A 1 175 ? -12.588 9.526 21.674 1.00 85.12 175 LEU A N 1
ATOM 1388 C CA . LEU A 1 175 ? -13.178 10.323 20.599 1.00 85.12 175 LEU A CA 1
ATOM 1389 C C . LEU A 1 175 ? -14.546 9.825 20.130 1.00 85.12 175 LEU A C 1
ATOM 1391 O O . LEU A 1 175 ? -15.253 10.595 19.471 1.00 85.12 175 LEU A O 1
ATOM 1395 N N . TYR A 1 176 ? -14.889 8.563 20.380 1.00 84.12 176 TYR A N 1
ATOM 1396 C CA . TYR A 1 176 ? -16.086 7.922 19.833 1.00 84.12 176 TYR A CA 1
ATOM 1397 C C . TYR A 1 176 ? -17.058 7.396 20.901 1.00 84.12 176 TYR A C 1
ATOM 1399 O O . TYR A 1 176 ? -18.123 6.918 20.528 1.00 84.12 176 TYR A O 1
ATOM 1407 N N . LYS A 1 177 ? -16.750 7.553 22.196 1.00 81.69 177 LYS A N 1
ATOM 1408 C CA . LYS A 1 177 ? -17.550 7.053 23.329 1.00 81.69 177 LYS A CA 1
ATOM 1409 C C . LYS A 1 177 ? -19.009 7.532 23.344 1.00 81.69 177 LYS A C 1
ATOM 1411 O O . LYS A 1 177 ? -19.898 6.750 23.651 1.00 81.69 177 LYS A O 1
ATOM 1416 N N . GLU A 1 178 ? -19.258 8.798 23.017 1.00 77.94 178 GLU A N 1
ATOM 1417 C CA . GLU A 1 178 ? -20.583 9.437 23.167 1.00 77.94 178 GLU A CA 1
ATOM 1418 C C . GLU A 1 178 ? -21.239 9.795 21.824 1.00 77.94 178 GLU A C 1
ATOM 1420 O O . GLU A 1 178 ? -22.193 10.569 21.762 1.00 77.94 178 GLU A O 1
ATOM 1425 N N . LYS A 1 179 ? -20.717 9.269 20.710 1.00 77.69 179 LYS A N 1
ATOM 1426 C CA . LYS A 1 179 ? -21.191 9.634 19.370 1.00 77.69 179 LYS A CA 1
ATOM 1427 C C . LYS A 1 179 ? -22.237 8.650 18.865 1.00 77.69 179 LYS A C 1
ATOM 1429 O O . LYS A 1 179 ? -22.049 7.443 18.959 1.00 77.69 179 LYS A O 1
ATOM 1434 N N . ALA A 1 180 ? -23.288 9.174 18.233 1.00 76.50 180 ALA A N 1
ATOM 1435 C CA . ALA A 1 180 ? -24.194 8.364 17.427 1.00 76.50 180 ALA A CA 1
ATOM 1436 C C . ALA A 1 180 ? -23.432 7.832 16.202 1.00 76.50 180 ALA A C 1
ATOM 1438 O O . ALA A 1 180 ? -22.929 8.607 15.382 1.00 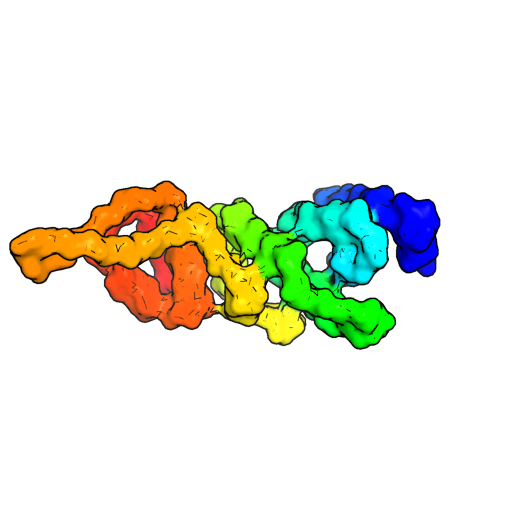76.50 180 ALA A O 1
ATOM 1439 N N . LEU A 1 181 ? -23.299 6.511 16.104 1.00 80.12 181 LEU A N 1
ATOM 1440 C CA . LEU A 1 181 ? -22.485 5.837 15.095 1.00 80.12 181 LEU A CA 1
ATOM 1441 C C . LEU A 1 181 ? -23.342 4.903 14.247 1.00 80.12 181 LEU A C 1
ATOM 1443 O O . LEU A 1 181 ? -24.403 4.447 14.658 1.00 80.12 181 LEU A O 1
ATOM 1447 N N . SER A 1 182 ? -22.875 4.616 13.032 1.00 83.50 182 SER A N 1
ATOM 1448 C CA . SER A 1 182 ? -23.524 3.589 12.217 1.00 83.50 182 SER A CA 1
ATOM 1449 C C . SER A 1 182 ? -23.228 2.203 12.788 1.00 83.50 182 SER A C 1
ATOM 1451 O O . SER A 1 182 ? -22.153 1.987 13.358 1.00 83.50 182 SER A O 1
ATOM 1453 N N . VAL A 1 183 ? -24.117 1.237 12.546 1.00 85.38 183 VAL A N 1
ATOM 1454 C CA . VAL A 1 183 ? -23.950 -0.161 12.984 1.00 85.38 183 VAL A CA 1
ATOM 1455 C C . VAL A 1 183 ? -22.610 -0.739 12.507 1.00 85.38 183 VAL A C 1
ATOM 1457 O O . VAL A 1 183 ? -21.931 -1.471 13.225 1.00 85.38 183 VAL A O 1
ATOM 1460 N N . GLU A 1 184 ? -22.168 -0.388 11.297 1.00 83.38 184 GLU A N 1
ATOM 1461 C CA . GLU A 1 184 ? -20.874 -0.831 10.767 1.00 83.38 184 GLU A CA 1
ATOM 1462 C C . GLU A 1 184 ? -19.681 -0.180 11.469 1.00 83.38 184 GLU A C 1
ATOM 1464 O O . GLU A 1 184 ? -18.591 -0.751 11.481 1.00 83.38 184 GLU A O 1
ATOM 1469 N N . THR A 1 185 ? -19.861 1.024 12.005 1.00 84.81 185 THR A N 1
ATOM 1470 C CA . THR A 1 185 ? -18.812 1.744 12.727 1.00 84.81 185 THR A CA 1
ATOM 1471 C C . THR A 1 185 ? -18.683 1.227 14.157 1.00 84.81 185 THR A C 1
ATOM 1473 O O . THR A 1 185 ? -17.566 1.032 14.626 1.00 84.81 185 THR A O 1
ATOM 1476 N N . GLU A 1 186 ? -19.793 0.891 14.812 1.00 87.38 186 GLU A N 1
ATOM 1477 C CA . GLU A 1 186 ? -19.776 0.206 16.110 1.00 87.38 186 GLU A CA 1
ATOM 1478 C C . GLU A 1 186 ? -19.121 -1.174 16.019 1.00 87.38 186 GLU A C 1
ATOM 1480 O O . GLU A 1 186 ? -18.277 -1.513 16.845 1.00 87.38 186 GLU A O 1
ATOM 1485 N N . LYS A 1 187 ? -19.449 -1.959 14.981 1.00 90.44 187 LYS A N 1
ATOM 1486 C CA . LYS A 1 187 ? -18.793 -3.254 14.722 1.00 90.44 187 LYS A CA 1
ATOM 1487 C C . LYS A 1 187 ? -17.277 -3.106 14.582 1.00 90.44 187 LYS A C 1
ATOM 1489 O O . LYS A 1 187 ? -16.530 -3.919 15.117 1.00 90.44 187 LYS A O 1
ATOM 1494 N N . LEU A 1 188 ? -16.829 -2.063 13.881 1.00 90.56 188 LEU A N 1
ATOM 1495 C CA . LEU A 1 188 ? -15.410 -1.750 13.730 1.00 90.56 188 LEU A CA 1
ATOM 1496 C C . LEU A 1 188 ? -14.755 -1.390 15.071 1.00 90.56 188 LEU A C 1
ATOM 1498 O O . LEU A 1 188 ? -13.657 -1.863 15.347 1.00 90.56 188 LEU A O 1
ATOM 1502 N N . LEU A 1 189 ? -15.404 -0.563 15.894 1.00 90.56 189 LEU A N 1
ATOM 1503 C CA . LEU A 1 189 ? -14.874 -0.185 17.206 1.00 90.56 189 LEU A CA 1
ATOM 1504 C C . LEU A 1 189 ? -14.781 -1.391 18.143 1.00 90.56 189 LEU A C 1
ATOM 1506 O O . LEU A 1 189 ? -13.718 -1.609 18.711 1.00 90.56 189 LEU A O 1
ATOM 1510 N N . LYS A 1 190 ? -15.827 -2.224 18.209 1.00 91.50 190 LYS A N 1
ATOM 1511 C CA . LYS A 1 190 ? -15.818 -3.482 18.977 1.00 91.50 190 LYS A CA 1
ATOM 1512 C C . LYS A 1 190 ? -14.688 -4.417 18.542 1.00 91.50 190 LYS A C 1
ATOM 1514 O O . LYS A 1 190 ? -14.078 -5.075 19.372 1.00 91.50 190 LYS A O 1
ATOM 1519 N N . TYR A 1 191 ? -14.386 -4.467 17.244 1.00 93.50 191 TYR A N 1
ATOM 1520 C CA . TYR A 1 191 ? -13.262 -5.255 16.737 1.00 93.50 191 TYR A CA 1
ATOM 1521 C C . TYR A 1 191 ? -11.894 -4.699 17.159 1.00 93.50 191 TYR A C 1
ATOM 1523 O O . TYR A 1 191 ? -10.978 -5.473 17.396 1.00 93.50 191 TYR A O 1
ATOM 1531 N N . LEU A 1 192 ? -11.734 -3.373 17.211 1.00 91.50 192 LEU A N 1
ATOM 1532 C CA . LEU A 1 192 ? -10.470 -2.732 17.597 1.00 91.50 192 LEU A CA 1
ATOM 1533 C C . LEU A 1 192 ? -10.224 -2.723 19.114 1.00 91.50 192 LEU A C 1
ATOM 1535 O O . LEU A 1 192 ? -9.089 -2.484 19.531 1.00 91.50 192 LEU A O 1
ATOM 1539 N N . GLU A 1 193 ? -11.277 -2.930 19.902 1.00 90.69 193 GLU A N 1
ATOM 1540 C CA . GLU A 1 193 ? -11.225 -3.094 21.355 1.00 90.69 193 GLU A CA 1
ATOM 1541 C C . GLU A 1 193 ? -10.696 -4.471 21.777 1.00 90.69 193 GLU A C 1
ATOM 1543 O O . GLU A 1 193 ? -9.968 -4.558 22.766 1.00 90.69 193 GLU A O 1
ATOM 1548 N N . ALA A 1 194 ? -11.075 -5.514 21.027 1.00 76.06 194 ALA A N 1
ATOM 1549 C CA . ALA A 1 194 ? -10.711 -6.912 21.263 1.00 76.06 194 ALA A CA 1
ATOM 1550 C C . ALA A 1 194 ? -9.219 -7.197 21.010 1.00 76.06 194 ALA A C 1
ATOM 1552 O O . ALA A 1 194 ? -8.644 -7.984 21.795 1.00 76.06 194 ALA A O 1
#

Foldseek 3Di:
DLLVCVVVVNLLVLLVVLLCCQVVVVDPDLLVSLLSLLDQCLDPDPVSVLSSLVCCLSRQVAPQSVQSSLLSNVVCCVVSVDDSLDLSLLVSLLCNLQVDALLRLLVRCVVDQDDPPDGPQNSCVSSVHDRPFPPPPPQDDDPPPDTDRDDDTPDCSSVLSNCCSNPNLVVSCVVPVPDDDDPVNVVSNVSSVD

Radius of gyration: 19.65 Å; chains: 1; bounding box: 46×53×49 Å

Secondary structure (DSSP, 8-state):
-HHHHHHTT-HHHHHHHHHHHHHHT--S-SHHHHHHHHHHTTSS-HHHHHHHHHTHHHH--SHHHHHHHHHHHHHHHHHTT--SS-HHHHHHHHHHHHTS-HHHHHHHHHHTSEETTEEHHHHHHHHT---SS---------TTS--------S-HHHHHHHHHHHH-HHHHHHHHTTS---HHHHHHHHHHH-

Organism: Pan troglodytes (NCBI:txid9598)

InterPro domains:
  IPR008858 TROVE domain [PF05731] (12-141)
  IPR008858 TROVE domain [PS50988] (1-194)
  IPR037214 TROVE domain superfamily [SSF140864] (2-194)
  IPR040322 RNA-binding protein RO60 [PTHR14202] (1-194)

pLDDT: mean 85.04, std 18.29, range [30.03, 98.06]

Sequence (194 aa):
ALIRLIEDGRGCEVIQEIKSFSQEGRTTKQEPMLFALAICSQCSDISTKQAAFKAVSEVCRIPTHLFTFIQFKKDLKESMKCGMWGRALRKAIADWYNEKGGMALALAVTKYKQRNGWSHKDLLRLSHLKPSSEVKLEKTATQKGGFTFQFCGLKPRLAIVTKYITKGWKEVHELYKEKALSVETEKLLKYLEA